Protein AF-A0AAV9SL05-F1 (afdb_monomer_lite)

Sequence (312 aa):
MSTPSMVSNFDQRELEDQVAPAGQVVEEPGTSSEDQVCCSVACSDLLKSYKSELDKLAKIRVDLEARVEQQQHTITTYKRLVASLRRRLAEDRGGGGIHQHPFGAPFQWRITGENVIFEALVSGEVTEEQNPTTLDAPSSLPTPKEGTQILSVEDKIVSPNEATQPVKESEEAGPSFTWSAGTRKGNVMRRILLAESMALYLKQFAEFQTSTQATPKMLEAAKSRVSEMGQSGKEITTLRFYIHHAYQFIEYMVNSCPQQCRMTREQMNEILVYLEKARKDTRRPIMVHQNRVKRAKMARIPDSASILKCSS

Structure (mmCIF, N/CA/C/O backbone):
data_AF-A0AAV9SL05-F1
#
_entry.id   AF-A0AAV9SL05-F1
#
loop_
_atom_site.group_PDB
_atom_site.id
_atom_site.type_symbol
_atom_site.label_atom_id
_atom_site.label_alt_id
_atom_site.label_comp_id
_atom_site.label_asym_id
_atom_site.label_entity_id
_atom_site.label_seq_id
_atom_site.pdbx_PDB_ins_code
_atom_site.Cartn_x
_atom_site.Cartn_y
_atom_site.Cartn_z
_atom_site.occupancy
_atom_site.B_iso_or_equiv
_atom_site.auth_seq_id
_atom_site.auth_comp_id
_atom_site.auth_asym_id
_atom_site.auth_atom_id
_atom_site.pdbx_PDB_model_num
ATOM 1 N N . MET A 1 1 ? -27.234 -7.121 -35.340 1.00 45.88 1 MET A N 1
ATOM 2 C CA . MET A 1 1 ? -27.170 -5.962 -34.427 1.00 45.88 1 MET A CA 1
ATOM 3 C C . MET A 1 1 ? -25.715 -5.565 -34.308 1.00 45.88 1 MET A C 1
ATOM 5 O O . MET A 1 1 ? -24.918 -6.336 -33.792 1.00 45.88 1 MET A O 1
ATOM 9 N N . SER A 1 2 ? -25.378 -4.450 -34.946 1.00 38.12 2 SER A N 1
ATOM 10 C CA . SER A 1 2 ? -24.015 -3.990 -35.204 1.00 38.12 2 SER A CA 1
ATOM 11 C C . SER A 1 2 ? -23.398 -3.352 -33.962 1.00 38.12 2 SER A C 1
ATOM 13 O O . SER A 1 2 ? -24.037 -2.537 -33.301 1.00 38.12 2 SER A O 1
ATOM 15 N N . THR A 1 3 ? -22.152 -3.702 -33.663 1.00 49.97 3 THR A N 1
ATOM 16 C CA . THR A 1 3 ? -21.318 -3.023 -32.669 1.00 49.97 3 THR A CA 1
ATOM 17 C C . THR A 1 3 ? -20.650 -1.800 -33.309 1.00 49.97 3 THR A C 1
ATOM 19 O O . THR A 1 3 ? -20.129 -1.914 -34.421 1.00 49.97 3 THR A O 1
ATOM 22 N N . PRO A 1 4 ? -20.630 -0.622 -32.658 1.00 57.25 4 PRO A N 1
ATOM 23 C CA . PRO A 1 4 ? -19.847 0.497 -33.150 1.00 57.25 4 PRO A CA 1
ATOM 24 C C . PRO A 1 4 ? -18.403 0.403 -32.649 1.00 57.25 4 PRO A C 1
ATOM 26 O O . PRO A 1 4 ? -18.121 0.318 -31.454 1.00 57.25 4 PRO A O 1
ATOM 29 N N . SER A 1 5 ? -17.500 0.430 -33.624 1.00 47.78 5 SER A N 1
ATOM 30 C CA . SER A 1 5 ? -16.066 0.652 -33.495 1.00 47.78 5 SER A CA 1
ATOM 31 C C . SER A 1 5 ? -15.806 2.093 -33.042 1.00 47.78 5 SER A C 1
ATOM 33 O O . SER A 1 5 ? -16.227 3.029 -33.719 1.00 47.78 5 SER A O 1
ATOM 35 N N . MET A 1 6 ? -15.122 2.288 -31.910 1.00 42.94 6 MET A N 1
ATOM 36 C CA . MET A 1 6 ? -14.555 3.588 -31.541 1.00 42.94 6 MET A CA 1
ATOM 37 C C . MET A 1 6 ? -13.067 3.591 -31.873 1.00 42.94 6 MET A C 1
ATOM 39 O O . MET A 1 6 ? -12.228 3.121 -31.106 1.00 42.94 6 MET A O 1
ATOM 43 N N . VAL A 1 7 ? -12.781 4.109 -33.065 1.00 44.94 7 VAL A N 1
ATOM 44 C CA . VAL A 1 7 ? -11.444 4.456 -33.532 1.00 44.94 7 VAL A CA 1
ATOM 45 C C . VAL A 1 7 ? -11.080 5.847 -33.017 1.00 44.94 7 VAL A C 1
ATOM 47 O O . VAL A 1 7 ? -11.898 6.761 -32.954 1.00 44.94 7 VAL A O 1
ATOM 50 N N . SER A 1 8 ? -9.816 5.929 -32.628 1.00 45.28 8 SER A N 1
ATOM 51 C CA . SER A 1 8 ? -8.999 7.073 -32.250 1.00 45.28 8 SER A CA 1
ATOM 52 C C . SER A 1 8 ? -9.287 8.398 -32.959 1.00 45.28 8 SER A C 1
ATOM 54 O O . SER A 1 8 ? -9.231 8.465 -34.182 1.00 45.28 8 SER A O 1
ATOM 56 N N . ASN A 1 9 ? -9.363 9.470 -32.169 1.00 41.56 9 ASN A N 1
ATOM 57 C CA . ASN A 1 9 ? -8.872 10.790 -32.558 1.00 41.56 9 ASN A CA 1
ATOM 58 C C . ASN A 1 9 ? -7.807 11.194 -31.533 1.00 41.56 9 ASN A C 1
ATOM 60 O O . ASN A 1 9 ? -8.131 11.620 -30.426 1.00 41.56 9 ASN A O 1
ATOM 64 N N . PHE A 1 10 ? -6.540 10.962 -31.871 1.00 45.78 10 PHE A N 1
ATOM 65 C CA . PHE A 1 10 ? -5.407 11.537 -31.155 1.00 45.78 10 PHE A CA 1
ATOM 66 C C . PHE A 1 10 ? -4.826 12.606 -32.073 1.00 45.78 10 PHE A C 1
ATOM 68 O O . PHE A 1 10 ? -4.384 12.290 -33.176 1.00 45.78 10 PHE A O 1
ATOM 75 N N . ASP A 1 11 ? -4.924 13.859 -31.634 1.00 42.22 11 ASP A N 1
ATOM 76 C CA . ASP A 1 11 ? -4.440 15.037 -32.342 1.00 42.22 11 ASP A CA 1
ATOM 77 C C . ASP A 1 11 ? -2.979 14.871 -32.762 1.00 42.22 11 ASP A C 1
ATOM 79 O O . ASP A 1 11 ? -2.086 14.615 -31.950 1.00 42.22 11 ASP A O 1
ATOM 83 N N . GLN A 1 12 ? -2.761 15.026 -34.061 1.00 49.16 12 GLN A N 1
ATOM 84 C CA . GLN A 1 12 ? -1.472 14.966 -34.722 1.00 49.16 12 GLN A CA 1
ATOM 85 C C . GLN A 1 12 ? -1.191 16.359 -35.281 1.00 49.16 12 GLN A C 1
ATOM 87 O O . GLN A 1 12 ? -1.429 16.631 -36.455 1.00 49.16 12 GLN A O 1
ATOM 92 N N . ARG A 1 13 ? -0.748 17.271 -34.411 1.00 50.59 13 ARG A N 1
ATOM 93 C CA . ARG A 1 13 ? -0.149 18.553 -34.800 1.00 50.59 13 ARG A CA 1
ATOM 94 C C . ARG A 1 13 ? 0.989 18.896 -33.846 1.00 50.59 13 ARG A C 1
ATOM 96 O O . ARG A 1 13 ? 0.895 18.625 -32.656 1.00 50.59 13 ARG A O 1
ATOM 103 N N . GLU A 1 14 ? 2.017 19.500 -34.435 1.00 51.75 14 GLU A N 1
ATOM 104 C CA . GLU A 1 14 ? 3.276 19.977 -33.849 1.00 51.75 14 GLU A CA 1
ATOM 105 C C . GLU A 1 14 ? 4.373 18.927 -33.635 1.00 51.75 14 GLU A C 1
ATOM 107 O O . GLU A 1 14 ? 4.604 18.448 -32.528 1.00 51.75 14 GLU A O 1
ATOM 112 N N . LEU A 1 15 ? 5.113 18.640 -34.713 1.00 47.97 15 LEU A N 1
ATOM 113 C CA . LEU A 1 15 ? 6.574 18.786 -34.698 1.00 47.97 15 LEU A CA 1
ATOM 114 C C . LEU A 1 15 ? 7.109 18.808 -36.144 1.00 47.97 15 LEU A C 1
ATOM 116 O O . LEU A 1 15 ? 7.582 17.801 -36.665 1.00 47.97 15 LEU A O 1
ATOM 120 N N . GLU A 1 16 ? 6.994 19.960 -36.799 1.00 48.12 16 GLU A N 1
ATOM 121 C CA . GLU A 1 16 ? 7.852 20.318 -37.934 1.00 48.12 16 GLU A CA 1
ATOM 122 C C . GLU A 1 16 ? 8.894 21.337 -37.447 1.00 48.12 16 GLU A C 1
ATOM 124 O O . GLU A 1 16 ? 8.664 22.049 -36.471 1.00 48.12 16 GLU A O 1
ATOM 129 N N . ASP A 1 17 ? 10.031 21.352 -38.139 1.00 48.41 17 ASP A N 1
ATOM 130 C CA . ASP A 1 17 ? 11.225 22.187 -37.965 1.00 48.41 17 ASP A CA 1
ATOM 131 C C . ASP A 1 17 ? 12.246 21.804 -36.884 1.00 48.41 17 ASP A C 1
ATOM 133 O O . ASP A 1 17 ? 12.306 22.349 -35.782 1.00 48.41 17 ASP A O 1
ATOM 137 N N . GLN A 1 18 ? 13.196 20.957 -37.302 1.00 44.53 18 GLN A N 1
ATOM 138 C CA . GLN A 1 18 ? 14.595 21.398 -37.359 1.00 44.53 18 GLN A CA 1
ATOM 139 C C . GLN A 1 18 ? 15.407 20.558 -38.355 1.00 44.53 18 GLN A C 1
ATOM 141 O O . GLN A 1 18 ? 15.834 19.437 -38.084 1.00 44.53 18 GLN A O 1
ATOM 146 N N . VAL A 1 19 ? 15.606 21.148 -39.532 1.00 50.31 19 VAL A N 1
ATOM 147 C CA . VAL A 1 19 ? 16.603 20.768 -40.534 1.00 50.31 19 VAL A CA 1
ATOM 148 C C . VAL A 1 19 ? 17.987 21.151 -40.003 1.00 50.31 19 VAL A C 1
ATOM 150 O O . VAL A 1 19 ? 18.231 22.321 -39.715 1.00 50.31 19 VAL A O 1
ATOM 153 N N . ALA A 1 20 ? 18.903 20.186 -39.913 1.00 51.00 20 ALA A N 1
ATOM 154 C CA . ALA A 1 20 ? 20.338 20.440 -39.794 1.00 51.00 20 ALA A CA 1
ATOM 155 C C . ALA A 1 20 ? 21.048 19.922 -41.061 1.00 51.00 20 ALA A C 1
ATOM 157 O O . ALA A 1 20 ? 20.689 18.850 -41.557 1.00 51.00 20 ALA A O 1
ATOM 158 N N . PRO A 1 21 ? 22.005 20.683 -41.621 1.00 58.00 21 PRO A N 1
ATOM 159 C CA . PRO A 1 21 ? 22.526 20.450 -42.959 1.00 58.00 21 PRO A CA 1
ATOM 160 C C . PRO A 1 21 ? 23.621 19.382 -43.014 1.00 58.00 21 PRO A C 1
ATOM 162 O O . PRO A 1 21 ? 24.342 19.114 -42.055 1.00 58.00 21 PRO A O 1
ATOM 165 N N . ALA A 1 22 ? 23.726 18.811 -44.211 1.00 51.91 22 ALA A N 1
ATOM 166 C CA . ALA A 1 22 ? 24.715 17.851 -44.659 1.00 51.91 22 ALA A CA 1
ATOM 167 C C . ALA A 1 22 ? 26.170 18.304 -44.460 1.00 51.91 22 ALA A C 1
ATOM 169 O O . ALA A 1 22 ? 26.499 19.477 -44.633 1.00 51.91 22 ALA A O 1
ATOM 170 N N . GLY A 1 23 ? 27.049 17.319 -44.257 1.00 52.16 23 GLY A N 1
ATOM 171 C CA . GLY A 1 23 ? 28.451 17.420 -44.653 1.00 52.16 23 GLY A CA 1
ATOM 172 C C . GLY A 1 23 ? 29.439 16.858 -43.642 1.00 52.16 23 GLY A C 1
ATOM 173 O O . GLY A 1 23 ? 29.965 17.613 -42.838 1.00 52.16 23 GLY A O 1
ATOM 174 N N . GLN A 1 24 ? 29.760 15.566 -43.751 1.00 44.16 24 GLN A N 1
ATOM 175 C CA . GLN A 1 24 ? 31.153 15.103 -43.711 1.00 44.16 24 GLN A CA 1
ATOM 176 C C . GLN A 1 24 ? 31.242 13.636 -44.141 1.00 44.16 24 GLN A C 1
ATOM 178 O O . GLN A 1 24 ? 30.822 12.719 -43.441 1.00 44.16 24 GLN A O 1
ATOM 183 N N . VAL A 1 25 ? 31.788 13.455 -45.342 1.00 54.38 25 VAL A N 1
ATOM 184 C CA . VAL A 1 25 ? 32.342 12.201 -45.844 1.00 54.38 25 VAL A CA 1
ATOM 185 C C . VAL A 1 25 ? 33.616 11.947 -45.039 1.00 54.38 25 VAL A C 1
ATOM 187 O O . VAL A 1 25 ? 34.566 12.719 -45.145 1.00 54.38 25 VAL A O 1
ATOM 190 N N . VAL A 1 26 ? 33.611 10.916 -44.197 1.00 55.50 26 VAL A N 1
ATOM 191 C CA . VAL A 1 26 ? 34.817 10.386 -43.551 1.00 55.50 26 VAL A CA 1
ATOM 192 C C . VAL A 1 26 ? 35.134 9.068 -44.236 1.00 55.50 26 VAL A C 1
ATOM 194 O O . VAL A 1 26 ? 34.295 8.171 -44.283 1.00 55.50 26 VAL A O 1
ATOM 197 N N . GLU A 1 27 ? 36.324 9.022 -44.824 1.00 46.50 27 GLU A N 1
ATOM 198 C CA . GLU A 1 27 ? 36.862 7.889 -45.562 1.00 46.50 27 GLU A CA 1
ATOM 199 C C . GLU A 1 27 ? 37.006 6.638 -44.691 1.00 46.50 27 GLU A C 1
ATOM 201 O O . GLU A 1 27 ? 37.396 6.703 -43.523 1.00 46.50 27 GLU A O 1
ATOM 206 N N . GLU A 1 28 ? 36.694 5.493 -45.296 1.00 48.69 28 GLU A N 1
ATOM 207 C CA . GLU A 1 28 ? 36.897 4.167 -44.724 1.00 48.69 28 GLU A CA 1
ATOM 208 C C . GLU A 1 28 ? 38.393 3.813 -44.672 1.00 48.69 28 GLU A C 1
ATOM 210 O O . GLU A 1 28 ? 39.064 3.848 -45.707 1.00 48.69 28 GLU A O 1
ATOM 215 N N . PRO A 1 29 ? 38.936 3.399 -43.514 1.00 50.88 29 PRO A N 1
ATOM 216 C CA . PRO A 1 29 ? 40.206 2.698 -43.472 1.00 50.88 29 PRO A CA 1
ATOM 217 C C . PRO A 1 29 ? 39.994 1.208 -43.773 1.00 50.88 29 PRO A C 1
ATOM 219 O O . PRO A 1 29 ? 39.111 0.552 -43.220 1.00 50.88 29 PRO A O 1
ATOM 222 N N . GLY A 1 30 ? 40.835 0.702 -44.675 1.00 47.72 30 GLY A N 1
ATOM 223 C CA . GLY A 1 30 ? 40.764 -0.622 -45.276 1.00 47.72 30 GLY A CA 1
ATOM 224 C C . GLY A 1 30 ? 40.678 -1.792 -44.296 1.00 47.72 30 GLY A C 1
ATOM 225 O O . GLY A 1 30 ? 41.374 -1.876 -43.286 1.00 47.72 30 GLY A O 1
ATOM 226 N N . THR A 1 31 ? 39.832 -2.738 -44.684 1.00 50.22 31 THR A N 1
ATOM 227 C CA . THR A 1 31 ? 39.646 -4.065 -44.108 1.00 50.22 31 THR A CA 1
ATOM 228 C C . THR A 1 31 ? 40.905 -4.923 -44.272 1.00 50.22 31 THR A C 1
ATOM 230 O O . THR A 1 31 ? 41.165 -5.444 -45.358 1.00 50.22 31 THR A O 1
ATOM 233 N N . SER A 1 32 ? 41.669 -5.112 -43.193 1.00 50.94 32 SER A N 1
ATOM 234 C CA . SER A 1 32 ? 42.630 -6.213 -43.060 1.00 50.94 32 SER A CA 1
ATOM 235 C C . SER A 1 32 ? 41.897 -7.474 -42.589 1.00 50.94 32 SER A C 1
ATOM 237 O O . SER A 1 32 ? 41.289 -7.497 -41.521 1.00 50.94 32 SER A O 1
ATOM 239 N N . SER A 1 33 ? 41.932 -8.516 -43.415 1.00 56.66 33 SER A N 1
ATOM 240 C CA . SER A 1 33 ? 41.077 -9.705 -43.366 1.00 56.66 33 SER A CA 1
ATOM 241 C C . SER A 1 33 ? 41.598 -10.859 -42.493 1.00 56.66 33 SER A C 1
ATOM 243 O O . SER A 1 33 ? 41.421 -12.014 -42.876 1.00 56.66 33 SER A O 1
ATOM 245 N N . GLU A 1 34 ? 42.256 -10.607 -41.357 1.00 54.09 34 GLU A N 1
ATOM 246 C CA . GLU A 1 34 ? 42.926 -11.693 -40.603 1.00 54.09 34 GLU A CA 1
ATOM 247 C C . GLU A 1 34 ? 42.452 -11.909 -39.151 1.00 54.09 34 GLU A C 1
ATOM 249 O O . GLU A 1 34 ? 42.770 -12.942 -38.568 1.00 54.09 34 GLU A O 1
ATOM 254 N N . ASP A 1 35 ? 41.568 -11.068 -38.599 1.00 52.59 35 ASP A N 1
ATOM 255 C CA . ASP A 1 35 ? 41.070 -11.233 -37.213 1.00 52.59 35 ASP A CA 1
ATOM 256 C C . ASP A 1 35 ? 39.725 -11.990 -37.087 1.00 52.59 35 ASP A C 1
ATOM 258 O O . ASP A 1 35 ? 39.176 -12.154 -35.994 1.00 52.59 35 ASP A O 1
ATOM 262 N N . GLN A 1 36 ? 39.178 -12.512 -38.191 1.00 54.00 36 GLN A N 1
ATOM 263 C CA . GLN A 1 36 ? 37.808 -13.051 -38.241 1.00 54.00 36 GLN A CA 1
ATOM 264 C C . GLN A 1 36 ? 37.625 -14.435 -37.572 1.00 54.00 36 GLN A C 1
ATOM 266 O O . GLN A 1 36 ? 36.500 -14.916 -37.442 1.00 54.00 36 GLN A O 1
ATOM 271 N N . VAL A 1 37 ? 38.695 -15.085 -37.097 1.00 53.41 37 VAL A N 1
ATOM 272 C CA . VAL A 1 37 ? 38.632 -16.484 -36.617 1.00 53.41 37 VAL A CA 1
ATOM 273 C C . VAL A 1 37 ? 38.596 -16.616 -35.081 1.00 53.41 37 VAL A C 1
ATOM 275 O O . VAL A 1 37 ? 38.103 -17.623 -34.565 1.00 53.41 37 VAL A O 1
ATOM 278 N N . CYS A 1 38 ? 38.986 -15.588 -34.316 1.00 53.69 38 CYS A N 1
ATOM 279 C CA . CYS A 1 38 ? 39.044 -15.673 -32.844 1.00 53.69 38 CYS A CA 1
ATOM 280 C C . CYS A 1 38 ? 37.705 -15.443 -32.108 1.00 53.69 38 CYS A C 1
ATOM 282 O O . CYS A 1 38 ? 37.600 -15.778 -30.928 1.00 53.69 38 CYS A O 1
ATOM 284 N N . CYS A 1 39 ? 36.653 -14.939 -32.768 1.00 56.91 39 CYS A N 1
ATOM 285 C CA . CYS A 1 39 ? 35.348 -14.714 -32.116 1.00 56.91 39 CYS A CA 1
ATOM 286 C C . CYS A 1 39 ? 34.487 -15.983 -31.942 1.00 56.91 39 CYS A C 1
ATOM 288 O O . CYS A 1 39 ? 33.549 -15.985 -31.146 1.00 56.91 39 CYS A O 1
ATOM 290 N N . SER A 1 40 ? 34.785 -17.083 -32.640 1.00 67.12 40 SER A N 1
ATOM 291 C CA . SER A 1 40 ? 33.894 -18.257 -32.664 1.00 67.12 40 SER A CA 1
ATOM 292 C C . SER A 1 40 ? 33.870 -19.053 -31.347 1.00 67.12 40 SER A C 1
ATOM 294 O O . SER A 1 40 ? 32.809 -19.514 -30.916 1.00 67.12 40 SER A O 1
ATOM 296 N N . VAL A 1 41 ? 35.015 -19.181 -30.666 1.00 72.25 41 VAL A N 1
ATOM 297 C CA . VAL A 1 41 ? 35.133 -19.982 -29.433 1.00 72.25 41 VAL A CA 1
ATOM 298 C C . VAL A 1 41 ? 34.488 -19.267 -28.243 1.00 72.25 41 VAL A C 1
ATOM 300 O O . VAL A 1 41 ? 33.688 -19.870 -27.528 1.00 72.25 41 VAL A O 1
ATOM 303 N N . ALA A 1 42 ? 34.740 -17.964 -28.086 1.00 80.12 42 ALA A N 1
ATOM 304 C CA . ALA A 1 42 ? 34.140 -17.160 -27.019 1.00 80.12 42 ALA A CA 1
ATOM 305 C C . ALA A 1 42 ? 32.604 -17.093 -27.134 1.00 80.12 42 ALA A C 1
ATOM 307 O O . ALA A 1 42 ? 31.898 -17.196 -26.128 1.00 80.12 42 ALA A O 1
ATOM 308 N N . CYS A 1 43 ? 32.068 -17.002 -28.357 1.00 82.81 43 CYS A N 1
ATOM 309 C CA . CYS A 1 43 ? 30.625 -17.078 -28.592 1.00 82.81 43 CYS A CA 1
ATOM 310 C C . CYS A 1 43 ? 30.043 -18.454 -28.232 1.00 82.81 43 CYS A C 1
ATOM 312 O O . CYS A 1 43 ? 28.950 -18.522 -27.669 1.00 82.81 43 CYS A O 1
ATOM 314 N N . SER A 1 44 ? 30.763 -19.546 -28.508 1.00 87.50 44 SER A N 1
ATOM 315 C CA . SER A 1 44 ? 30.317 -20.905 -28.170 1.00 87.50 44 SER A CA 1
ATOM 316 C C . SER A 1 44 ? 30.177 -21.106 -26.660 1.00 87.50 44 SER A C 1
ATOM 318 O O . SER A 1 44 ? 29.158 -21.621 -26.193 1.00 87.50 44 SER A O 1
ATOM 320 N N . ASP A 1 45 ? 31.154 -20.653 -25.874 1.00 89.62 45 ASP A N 1
ATOM 321 C CA . ASP A 1 45 ? 31.110 -20.804 -24.416 1.00 89.62 45 ASP A CA 1
ATOM 322 C C . ASP A 1 45 ? 30.052 -19.902 -23.772 1.00 89.62 45 ASP A C 1
ATOM 324 O O . ASP A 1 45 ? 29.339 -20.335 -22.860 1.00 89.62 45 ASP A O 1
ATOM 328 N N . LEU A 1 46 ? 29.854 -18.697 -24.313 1.00 92.12 46 LEU A N 1
ATOM 329 C CA . LEU A 1 46 ? 28.762 -17.819 -23.903 1.00 92.12 46 LEU A CA 1
ATOM 330 C C . LEU A 1 46 ? 27.389 -18.462 -24.177 1.00 92.12 46 LEU A C 1
ATOM 332 O O . LEU A 1 46 ? 26.523 -18.458 -23.302 1.00 92.12 46 LEU A O 1
ATOM 336 N N . LEU A 1 47 ? 27.196 -19.078 -25.348 1.00 92.56 47 LEU A N 1
ATOM 337 C CA . LEU A 1 47 ? 25.958 -19.789 -25.691 1.00 92.56 47 LEU A CA 1
ATOM 338 C C . LEU A 1 47 ? 25.709 -21.002 -24.786 1.00 92.56 47 LEU A C 1
ATOM 340 O O . LEU A 1 47 ? 24.572 -21.224 -24.360 1.00 92.56 47 LEU A O 1
ATOM 344 N N . LYS A 1 48 ? 26.752 -21.769 -24.442 1.00 94.81 48 LYS A N 1
ATOM 345 C CA . LYS A 1 48 ? 26.643 -22.870 -23.468 1.00 94.81 48 LYS A CA 1
ATOM 346 C C . LYS A 1 48 ? 26.234 -22.354 -22.087 1.00 94.81 48 LYS A C 1
ATOM 348 O O . LYS A 1 48 ? 25.380 -22.968 -21.448 1.00 94.81 48 LYS A O 1
ATOM 353 N N . SER A 1 49 ? 26.801 -21.226 -21.652 1.00 95.75 49 SER A N 1
ATOM 354 C CA . SER A 1 49 ? 26.445 -20.579 -20.384 1.00 95.75 49 SER A CA 1
ATOM 355 C C . SER A 1 49 ? 24.971 -20.162 -20.363 1.00 95.75 49 SER A C 1
ATOM 357 O O . SER A 1 49 ? 24.230 -20.576 -19.469 1.00 95.75 49 SER A O 1
ATOM 359 N N . TYR A 1 50 ? 24.507 -19.455 -21.401 1.00 95.50 50 TYR A N 1
ATOM 360 C CA . TYR A 1 50 ? 23.100 -19.057 -21.527 1.00 95.50 50 TYR A CA 1
ATOM 361 C C . TYR A 1 50 ? 22.150 -20.256 -21.545 1.00 95.50 50 TYR A C 1
ATOM 363 O O . TYR A 1 50 ? 21.113 -20.229 -20.884 1.00 95.50 50 TYR A O 1
ATOM 371 N N . LYS A 1 51 ? 22.505 -21.334 -22.253 1.00 97.06 51 LYS A N 1
ATOM 372 C CA . LYS A 1 51 ? 21.701 -22.561 -22.269 1.00 97.06 51 LYS A CA 1
ATOM 373 C C . LYS A 1 51 ? 21.607 -23.193 -20.877 1.00 97.06 51 LYS A C 1
ATOM 375 O O . LYS A 1 51 ? 20.513 -23.544 -20.446 1.00 97.06 51 LYS A O 1
ATOM 380 N N . SER A 1 52 ? 22.722 -23.264 -20.147 1.00 97.19 52 SER A N 1
ATOM 381 C CA . SER A 1 52 ? 22.731 -23.764 -18.766 1.00 97.19 52 SER A CA 1
ATOM 382 C C . SER A 1 52 ? 21.861 -22.915 -17.836 1.00 97.19 52 SER A C 1
ATOM 384 O O . SER A 1 52 ? 21.174 -23.448 -16.964 1.00 97.19 52 SER A O 1
ATOM 386 N N . GLU A 1 53 ? 21.869 -21.594 -18.009 1.00 97.44 53 GLU A N 1
ATOM 387 C CA . GLU A 1 53 ? 21.044 -20.688 -17.213 1.00 97.44 53 GLU A CA 1
ATOM 388 C C . GLU A 1 53 ? 19.550 -20.827 -17.532 1.00 97.44 53 GLU A C 1
ATOM 390 O O . GLU A 1 53 ? 18.730 -20.860 -16.612 1.00 97.44 53 GLU A O 1
ATOM 395 N N . LEU A 1 54 ? 19.192 -21.028 -18.805 1.00 96.38 54 LEU A N 1
ATOM 396 C CA . LEU A 1 54 ? 17.820 -21.353 -19.205 1.00 96.38 54 LEU A CA 1
ATOM 397 C C . LEU A 1 54 ? 17.332 -22.667 -18.584 1.00 96.38 54 LEU A C 1
ATOM 399 O O . LEU A 1 54 ? 16.216 -22.707 -18.065 1.00 96.38 54 LEU A O 1
ATOM 403 N N . ASP A 1 55 ? 18.168 -23.707 -18.554 1.00 97.50 55 ASP A N 1
ATOM 404 C CA . ASP A 1 55 ? 17.821 -24.986 -17.920 1.00 97.50 55 ASP A CA 1
ATOM 405 C C . ASP A 1 55 ? 17.615 -24.830 -16.399 1.00 97.50 55 ASP A C 1
ATOM 407 O O . ASP A 1 55 ? 16.679 -25.396 -15.821 1.00 97.50 55 ASP A O 1
ATOM 411 N N . LYS A 1 56 ? 18.440 -24.006 -15.732 1.00 97.56 56 LYS A N 1
ATOM 412 C CA . LYS A 1 56 ? 18.268 -23.672 -14.305 1.00 97.56 56 LYS A CA 1
ATOM 413 C C . LYS A 1 56 ? 16.954 -22.936 -14.054 1.00 97.56 56 LYS A C 1
ATOM 415 O O . LYS A 1 56 ? 16.222 -23.298 -13.132 1.00 97.56 56 LYS A O 1
ATOM 420 N N . LEU A 1 57 ? 16.638 -21.931 -14.870 1.00 95.75 57 LEU A N 1
ATOM 421 C CA . LEU A 1 57 ? 15.393 -21.170 -14.753 1.00 95.75 57 LEU A CA 1
ATOM 422 C C . LEU A 1 57 ? 14.164 -22.044 -15.026 1.00 95.75 57 LEU A C 1
ATOM 424 O O . LEU A 1 57 ? 13.174 -21.935 -14.304 1.00 95.75 57 LEU A O 1
ATOM 428 N N . ALA A 1 58 ? 14.237 -22.957 -15.998 1.00 97.31 58 ALA A N 1
ATOM 429 C CA . ALA A 1 58 ? 13.177 -23.925 -16.264 1.00 97.31 58 ALA A CA 1
ATOM 430 C C . ALA A 1 58 ? 12.925 -24.837 -15.050 1.00 97.31 58 ALA A C 1
ATOM 432 O O . ALA A 1 58 ? 11.775 -25.033 -14.659 1.00 97.31 58 ALA A O 1
ATOM 433 N N . LYS A 1 59 ? 13.987 -25.320 -14.389 1.00 97.88 59 LYS A N 1
ATOM 434 C CA . LYS A 1 59 ? 13.867 -26.122 -13.161 1.00 97.88 59 LYS A CA 1
ATOM 435 C C . LYS A 1 59 ? 13.238 -25.336 -12.006 1.00 97.88 59 LYS A C 1
ATOM 437 O O . LYS A 1 59 ? 12.357 -25.859 -11.329 1.00 97.88 59 LYS A O 1
ATOM 442 N N . ILE A 1 60 ? 13.661 -24.086 -11.796 1.00 97.69 60 ILE A N 1
ATOM 443 C CA . ILE A 1 60 ? 13.093 -23.207 -10.758 1.00 97.69 60 ILE A CA 1
ATOM 444 C C . ILE A 1 60 ? 11.611 -22.938 -11.030 1.00 97.69 60 ILE A C 1
ATOM 446 O O . ILE A 1 60 ? 10.804 -22.953 -10.104 1.00 97.69 60 ILE A O 1
ATOM 450 N N . ARG A 1 61 ? 11.235 -22.723 -12.295 1.00 97.19 61 ARG A N 1
ATOM 451 C CA . ARG A 1 61 ? 9.838 -22.519 -12.681 1.00 97.19 61 ARG A CA 1
ATOM 452 C C . ARG A 1 61 ? 8.969 -23.723 -12.308 1.00 97.19 61 ARG A C 1
ATOM 454 O O . ARG A 1 61 ? 7.930 -23.524 -11.690 1.00 97.19 61 ARG A O 1
ATOM 461 N N . VAL A 1 62 ? 9.406 -24.940 -12.638 1.00 98.25 62 VAL A N 1
ATOM 462 C CA . VAL A 1 62 ? 8.666 -26.174 -12.310 1.00 98.25 62 VAL A CA 1
ATOM 463 C C . VAL A 1 62 ? 8.527 -26.362 -10.792 1.00 98.25 62 VAL A C 1
ATOM 465 O O . VAL A 1 62 ? 7.447 -26.707 -10.319 1.00 98.25 62 VAL A O 1
ATOM 468 N N . ASP A 1 63 ? 9.578 -26.083 -10.011 1.00 97.81 63 ASP A N 1
ATOM 469 C CA . ASP A 1 63 ? 9.517 -26.140 -8.538 1.00 97.81 63 ASP A CA 1
ATOM 470 C C . ASP A 1 63 ? 8.509 -25.132 -7.956 1.00 97.81 63 ASP A C 1
ATOM 472 O O . ASP A 1 63 ? 7.695 -25.468 -7.092 1.00 97.81 63 ASP A O 1
ATOM 476 N N . LEU A 1 64 ? 8.514 -23.895 -8.463 1.00 96.69 64 LEU A N 1
ATOM 477 C CA . LEU A 1 64 ? 7.563 -22.867 -8.041 1.00 96.69 64 LEU A CA 1
ATOM 478 C C . LEU A 1 64 ? 6.122 -23.226 -8.419 1.00 96.69 64 LEU A C 1
ATOM 480 O O . LEU A 1 64 ? 5.227 -23.031 -7.596 1.00 96.69 64 LEU A O 1
ATOM 484 N N . GLU A 1 65 ? 5.892 -23.773 -9.615 1.00 97.56 65 GLU A N 1
ATOM 485 C CA . GLU A 1 65 ? 4.573 -24.259 -10.043 1.00 97.56 65 GLU A CA 1
ATOM 486 C C . GLU A 1 65 ? 4.064 -25.366 -9.098 1.00 97.56 65 GLU A C 1
ATOM 488 O O . GLU A 1 65 ? 2.949 -25.257 -8.580 1.00 97.56 65 GLU A O 1
ATOM 493 N N . ALA A 1 66 ? 4.907 -26.342 -8.741 1.00 98.00 66 ALA A N 1
ATOM 494 C CA . ALA A 1 66 ? 4.554 -27.397 -7.784 1.00 98.00 66 ALA A CA 1
ATOM 495 C C . ALA A 1 66 ? 4.204 -26.846 -6.385 1.00 98.00 66 ALA A C 1
ATOM 497 O O . ALA A 1 66 ? 3.242 -27.285 -5.746 1.00 98.00 66 ALA A O 1
ATOM 498 N N . ARG A 1 67 ? 4.943 -25.838 -5.901 1.00 97.62 67 ARG A N 1
ATOM 499 C CA . ARG A 1 67 ? 4.658 -25.181 -4.612 1.00 97.62 67 ARG A CA 1
ATOM 500 C C . ARG A 1 67 ? 3.339 -24.408 -4.630 1.00 97.62 67 ARG A C 1
ATOM 502 O O . ARG A 1 67 ? 2.622 -24.415 -3.627 1.00 97.62 67 ARG A O 1
ATOM 509 N N . VAL A 1 68 ? 3.001 -23.761 -5.747 1.00 96.88 68 VAL A N 1
ATOM 510 C CA . VAL A 1 68 ? 1.711 -23.071 -5.918 1.00 96.88 68 VAL A CA 1
ATOM 511 C C . VAL A 1 68 ? 0.557 -24.074 -5.889 1.00 96.88 68 VAL A C 1
ATOM 513 O O . VAL A 1 68 ? -0.425 -23.848 -5.179 1.00 96.88 68 VAL A O 1
ATOM 516 N N . GLU A 1 69 ? 0.683 -25.213 -6.574 1.00 97.50 69 GLU A N 1
ATOM 517 C CA . GLU A 1 69 ? -0.325 -26.282 -6.537 1.00 97.50 69 GLU A CA 1
ATOM 518 C C . GLU A 1 69 ? -0.516 -26.846 -5.120 1.00 97.50 69 GLU A C 1
ATOM 520 O O . GLU A 1 69 ? -1.650 -26.996 -4.650 1.00 97.50 69 GLU A O 1
ATOM 525 N N . GLN A 1 70 ? 0.580 -27.073 -4.389 1.00 98.00 70 GLN A N 1
ATOM 526 C CA . GLN A 1 70 ? 0.539 -27.520 -2.995 1.00 98.00 70 GLN A CA 1
ATOM 527 C C . GLN A 1 70 ? -0.184 -26.513 -2.082 1.00 98.00 70 GLN A C 1
ATOM 529 O O . GLN A 1 70 ? -1.015 -26.896 -1.246 1.00 98.00 70 GLN A O 1
ATOM 534 N N . GLN A 1 71 ? 0.098 -25.215 -2.237 1.00 96.75 71 GLN A N 1
ATOM 535 C CA . GLN A 1 71 ? -0.588 -24.163 -1.483 1.00 96.75 71 GLN A CA 1
ATOM 536 C C . GLN A 1 71 ? -2.079 -24.108 -1.826 1.00 96.75 71 GLN A C 1
ATOM 538 O O . GLN A 1 71 ? -2.914 -24.016 -0.922 1.00 96.75 71 GLN A O 1
ATOM 543 N N . GLN A 1 72 ? -2.437 -24.245 -3.103 1.00 96.62 72 GLN A N 1
ATOM 544 C CA . GLN A 1 72 ? -3.830 -24.241 -3.544 1.00 96.62 72 GLN A CA 1
ATOM 545 C C . GLN A 1 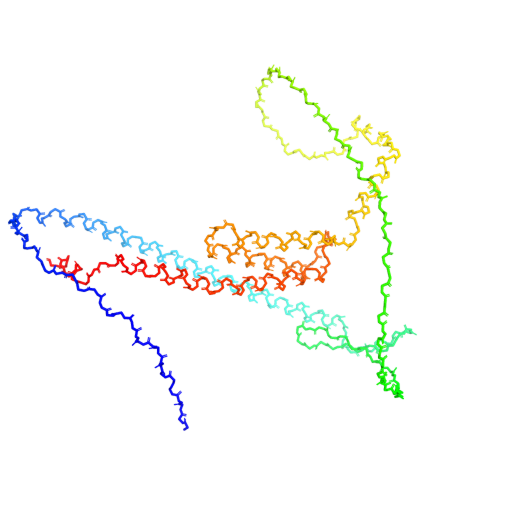72 ? -4.615 -25.440 -2.990 1.00 96.62 72 GLN A C 1
ATOM 547 O O . GLN A 1 72 ? -5.764 -25.290 -2.550 1.00 96.62 72 GLN A O 1
ATOM 552 N N . HIS A 1 73 ? -3.990 -26.619 -2.936 1.00 98.25 73 HIS A N 1
ATOM 553 C CA . HIS A 1 73 ? -4.560 -27.797 -2.285 1.00 98.25 73 HIS A CA 1
ATOM 554 C C . HIS A 1 73 ? -4.808 -27.542 -0.790 1.00 98.25 73 HIS A C 1
ATOM 556 O O . HIS A 1 73 ? -5.906 -27.780 -0.285 1.00 98.25 73 HIS A O 1
ATOM 562 N N . THR A 1 74 ? -3.825 -26.961 -0.102 1.00 97.44 74 THR A N 1
ATOM 563 C CA . THR A 1 74 ? -3.902 -26.619 1.327 1.00 97.44 74 THR A CA 1
ATOM 564 C C . THR A 1 74 ? -5.033 -25.626 1.619 1.00 97.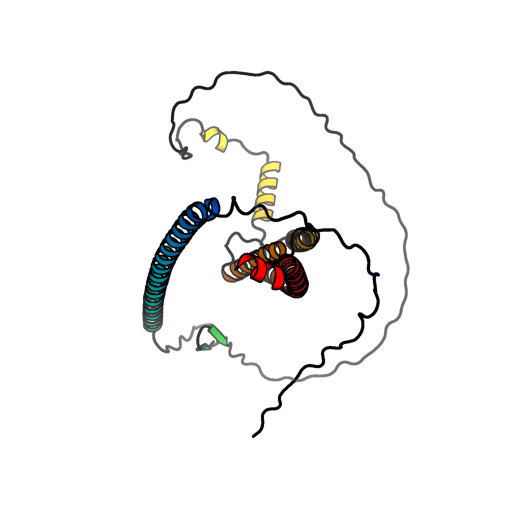44 74 THR A C 1
ATOM 566 O O . THR A 1 74 ? -5.858 -25.863 2.504 1.00 97.44 74 THR A O 1
ATOM 569 N N . ILE A 1 75 ? -5.147 -24.554 0.826 1.00 96.12 75 ILE A N 1
ATOM 570 C CA . ILE A 1 75 ? -6.242 -23.574 0.919 1.00 96.12 75 ILE A CA 1
ATOM 571 C C . ILE A 1 75 ? -7.597 -24.260 0.723 1.00 96.12 75 ILE A C 1
ATOM 573 O O . ILE A 1 75 ? -8.547 -23.990 1.459 1.00 96.12 75 ILE A O 1
ATOM 577 N N . THR A 1 76 ? -7.697 -25.164 -0.252 1.00 97.56 76 THR A N 1
ATOM 578 C CA . THR A 1 76 ? -8.937 -25.901 -0.532 1.00 97.56 76 THR A CA 1
ATOM 579 C C . THR A 1 76 ? -9.337 -26.788 0.650 1.00 97.56 76 THR A C 1
ATOM 581 O O . THR A 1 76 ? -10.508 -26.801 1.040 1.00 97.56 76 THR A O 1
ATOM 584 N N . THR A 1 77 ? -8.376 -27.467 1.276 1.00 98.31 77 THR A N 1
ATOM 585 C CA . THR A 1 77 ? -8.596 -28.269 2.488 1.00 98.31 77 THR A CA 1
ATOM 586 C C . THR A 1 77 ? -9.064 -27.403 3.658 1.00 98.31 77 THR A C 1
ATOM 588 O O . THR A 1 77 ? -10.086 -27.716 4.274 1.00 98.31 77 THR A O 1
ATOM 591 N N . TYR A 1 78 ? -8.413 -26.263 3.915 1.00 97.00 78 TYR A N 1
ATOM 592 C CA . TYR A 1 78 ? -8.846 -25.338 4.967 1.00 97.00 78 TYR A CA 1
ATOM 593 C C . TYR A 1 78 ? -10.244 -24.768 4.716 1.00 97.00 78 TYR A C 1
ATOM 595 O O . TYR A 1 78 ? -11.056 -24.729 5.639 1.00 97.00 78 TYR A O 1
ATOM 603 N N . LYS A 1 79 ? -10.582 -24.402 3.473 1.00 96.38 79 LYS A N 1
ATOM 604 C CA . LYS A 1 79 ? -11.937 -23.946 3.116 1.00 96.38 79 LYS A CA 1
ATOM 605 C C . LYS A 1 79 ? -12.999 -25.002 3.441 1.00 96.38 79 LYS A C 1
ATOM 607 O O . LYS A 1 79 ? -14.043 -24.660 3.996 1.00 96.38 79 LYS A O 1
ATOM 612 N N . ARG A 1 80 ? -12.730 -26.283 3.154 1.00 97.31 80 ARG A N 1
ATOM 613 C CA . ARG A 1 80 ? -13.638 -27.395 3.502 1.00 97.31 80 ARG A CA 1
ATOM 614 C C . ARG A 1 80 ? -13.789 -27.565 5.014 1.00 97.31 80 ARG A C 1
ATOM 616 O O . ARG A 1 80 ? -14.910 -27.753 5.487 1.00 97.31 80 ARG A O 1
ATOM 623 N N . LEU A 1 81 ? -12.694 -27.461 5.771 1.00 97.50 81 LEU A N 1
ATOM 624 C CA . LEU A 1 81 ? -12.725 -27.525 7.236 1.00 97.50 81 LEU A CA 1
ATOM 625 C C . LEU A 1 81 ? -13.537 -26.373 7.831 1.00 97.50 81 LEU A C 1
ATOM 627 O O . LEU A 1 81 ? -14.433 -26.617 8.636 1.00 97.50 81 LEU A O 1
ATOM 631 N N . VAL A 1 82 ? -13.303 -25.140 7.378 1.00 96.56 82 VAL A N 1
ATOM 632 C CA . VAL A 1 82 ? -14.071 -23.963 7.811 1.00 96.56 82 VAL A CA 1
ATOM 633 C C . VAL A 1 82 ? -15.557 -24.131 7.487 1.00 96.56 82 VAL A C 1
ATOM 635 O O . VAL A 1 82 ? -16.397 -23.867 8.342 1.00 96.56 82 VAL A O 1
ATOM 638 N N . ALA A 1 83 ? -15.906 -24.633 6.300 1.00 93.69 83 ALA A N 1
ATOM 639 C CA . ALA A 1 83 ? -17.298 -24.918 5.948 1.00 93.69 83 ALA A CA 1
ATOM 640 C C . ALA A 1 83 ? -17.926 -26.015 6.835 1.00 93.69 83 ALA A C 1
ATOM 642 O O . ALA A 1 83 ? -19.104 -25.931 7.178 1.00 93.69 83 ALA A O 1
ATOM 643 N N . SER A 1 84 ? -17.161 -27.038 7.233 1.00 96.31 84 SER A N 1
ATOM 644 C CA . SER A 1 84 ? -17.613 -28.064 8.187 1.00 96.31 84 SER A CA 1
ATOM 645 C C . SER A 1 84 ? -17.821 -27.497 9.593 1.00 96.31 84 SER A C 1
ATOM 647 O O . SER A 1 84 ? -18.827 -27.812 10.224 1.00 96.31 84 SER A O 1
ATOM 649 N N . LEU A 1 85 ? -16.909 -26.650 10.075 1.00 94.94 85 LEU A N 1
ATOM 650 C CA . LEU A 1 85 ? -17.037 -25.987 11.375 1.00 94.94 85 LEU A CA 1
ATOM 651 C C . LEU A 1 85 ? -18.230 -25.032 11.397 1.00 94.94 85 LEU A C 1
ATOM 653 O O . LEU A 1 85 ? -18.999 -25.048 12.349 1.00 94.94 85 LEU A O 1
ATOM 657 N N . ARG A 1 86 ? -18.437 -24.259 10.323 1.00 91.75 86 ARG A N 1
ATOM 658 C CA . ARG A 1 86 ? -19.613 -23.388 10.177 1.00 91.75 86 ARG A CA 1
ATOM 659 C C . ARG A 1 86 ? -20.924 -24.175 10.228 1.00 91.75 86 ARG A C 1
ATOM 661 O O . ARG A 1 86 ? -21.857 -23.711 10.868 1.00 91.75 86 ARG A O 1
ATOM 668 N N . ARG A 1 87 ? -20.989 -25.358 9.599 1.00 91.31 87 ARG A N 1
ATOM 669 C CA . ARG A 1 87 ? -22.167 -26.242 9.680 1.00 91.31 87 ARG A CA 1
ATOM 670 C C . ARG A 1 87 ? -22.414 -26.748 11.100 1.00 91.31 87 ARG A C 1
ATOM 672 O O . ARG A 1 87 ? -23.516 -26.570 11.596 1.00 91.31 87 ARG A O 1
ATOM 679 N N . ARG A 1 88 ? -21.381 -27.260 11.778 1.00 91.12 88 ARG A N 1
ATOM 680 C CA . ARG A 1 88 ? -21.489 -27.705 13.180 1.00 91.12 88 ARG A CA 1
ATOM 681 C C . ARG A 1 88 ? -21.936 -26.584 14.116 1.00 91.12 88 ARG A C 1
ATOM 683 O O . ARG A 1 88 ? -22.824 -26.775 14.927 1.00 91.12 88 ARG A O 1
ATOM 690 N N . LEU A 1 89 ? -21.389 -25.385 13.935 1.00 88.19 89 LEU A N 1
ATOM 691 C CA . LEU A 1 89 ? -21.755 -24.224 14.746 1.00 88.19 89 LEU A CA 1
ATOM 692 C C . LEU A 1 89 ? -23.191 -23.739 14.475 1.00 88.19 89 LEU A C 1
ATOM 694 O O . LEU A 1 89 ? -23.805 -23.136 15.350 1.00 88.19 89 LEU A O 1
ATOM 698 N N . ALA A 1 90 ? -23.732 -23.991 13.278 1.00 84.94 90 ALA A N 1
ATOM 699 C CA . ALA A 1 90 ? -25.137 -23.742 12.964 1.00 84.94 90 ALA A CA 1
ATOM 700 C C . ALA A 1 90 ? -26.067 -24.819 13.555 1.00 84.94 90 ALA A C 1
ATOM 702 O O . ALA A 1 90 ? -27.156 -24.481 14.009 1.00 84.94 90 ALA A O 1
ATOM 703 N N . GLU A 1 91 ? -25.631 -26.082 13.582 1.00 86.06 91 GLU A N 1
ATOM 704 C CA . GLU A 1 91 ? -26.346 -27.199 14.220 1.00 86.06 91 GLU A CA 1
ATOM 705 C C . GLU A 1 91 ? -26.415 -27.023 15.747 1.00 86.06 91 GLU A C 1
ATOM 707 O O . GLU A 1 91 ? -27.506 -27.081 16.312 1.00 86.06 91 GLU A O 1
ATOM 712 N N . ASP A 1 92 ? -25.291 -26.693 16.397 1.00 80.00 92 ASP A N 1
ATOM 713 C CA . A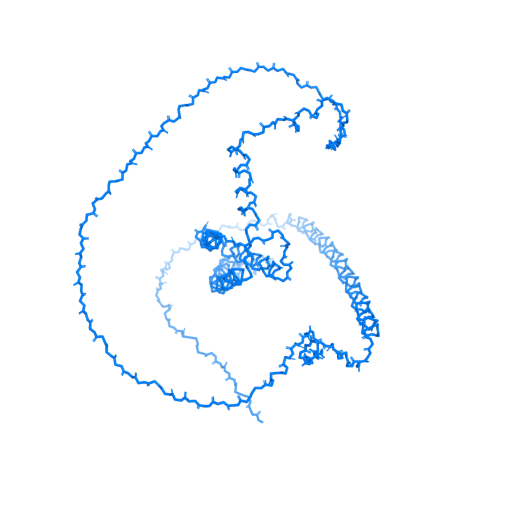SP A 1 92 ? -25.217 -26.425 17.845 1.00 80.00 92 ASP A CA 1
ATOM 714 C C . ASP A 1 92 ? -26.073 -25.224 18.265 1.00 80.00 92 ASP A C 1
ATOM 716 O O . ASP A 1 92 ? -26.563 -25.156 19.391 1.00 80.00 92 ASP A O 1
ATOM 720 N N . ARG A 1 93 ? -26.273 -24.260 17.357 1.00 75.25 93 ARG A N 1
ATOM 721 C CA . ARG A 1 93 ? -27.133 -23.102 17.618 1.00 75.25 93 ARG A CA 1
ATOM 722 C C . ARG A 1 93 ? -28.622 -23.410 17.564 1.00 75.25 93 ARG A C 1
ATOM 724 O O . ARG A 1 93 ? -29.374 -22.509 17.912 1.00 75.25 93 ARG A O 1
ATOM 731 N N . GLY A 1 94 ? -29.029 -24.626 17.190 1.00 56.69 94 GLY A N 1
ATOM 732 C CA . GLY A 1 94 ? -30.417 -25.073 17.253 1.00 56.69 94 GLY A CA 1
ATOM 733 C C . GLY A 1 94 ? -31.331 -24.258 16.339 1.00 56.69 94 GLY A C 1
ATOM 734 O O . GLY A 1 94 ? -31.625 -23.090 16.580 1.00 56.69 94 GLY A O 1
ATOM 735 N N . GLY A 1 95 ? -31.812 -24.884 15.267 1.00 50.47 95 GLY A N 1
ATOM 736 C CA . GLY A 1 95 ? -32.761 -24.265 14.349 1.00 50.47 95 GLY A CA 1
ATOM 737 C C . GLY A 1 95 ? -33.894 -23.524 15.068 1.00 50.47 95 GLY A C 1
ATOM 738 O O . GLY A 1 95 ? -34.577 -24.091 15.910 1.00 50.47 95 GLY A O 1
ATOM 739 N N . GLY A 1 96 ? -34.085 -22.252 14.708 1.00 48.41 96 GLY A N 1
ATOM 740 C CA . GLY A 1 96 ? -35.370 -21.556 14.796 1.00 48.41 96 GLY A CA 1
ATOM 741 C C . GLY A 1 96 ? -36.126 -21.631 16.126 1.00 48.41 96 GLY A C 1
ATOM 742 O O . GLY A 1 96 ? -37.350 -21.694 16.104 1.00 48.41 96 GLY A O 1
ATOM 743 N N . GLY A 1 97 ? -35.449 -21.621 17.273 1.00 46.34 97 GLY A N 1
ATOM 744 C CA . GLY A 1 97 ? -36.106 -21.398 18.558 1.00 46.34 97 GLY A CA 1
ATOM 745 C C . GLY A 1 97 ? -36.295 -19.903 18.793 1.00 46.34 97 GLY A C 1
ATOM 746 O O . GLY A 1 97 ? -35.316 -19.189 19.005 1.00 46.34 97 GLY A O 1
ATOM 747 N N . ILE A 1 98 ? -37.538 -19.414 18.758 1.00 51.25 98 ILE A N 1
ATOM 748 C CA . ILE A 1 98 ? -37.876 -18.066 19.233 1.00 51.25 98 ILE A CA 1
ATOM 749 C C . ILE A 1 98 ? -37.586 -18.035 20.738 1.00 51.25 98 ILE A C 1
ATOM 751 O O . ILE A 1 98 ? -38.407 -18.454 21.550 1.00 51.25 98 ILE A O 1
ATOM 755 N N . HIS A 1 99 ? -36.404 -17.557 21.121 1.00 45.44 99 HIS A N 1
ATOM 756 C CA . HIS A 1 99 ? -36.125 -17.216 22.508 1.00 45.44 99 HIS A CA 1
ATOM 757 C C . HIS A 1 99 ? -36.863 -15.915 22.834 1.00 45.44 99 HIS A C 1
ATOM 759 O O . HIS A 1 99 ? -36.373 -14.820 22.563 1.00 45.44 99 HIS A O 1
ATOM 765 N N . GLN A 1 100 ? -38.058 -16.034 23.416 1.00 46.94 100 GLN A N 1
ATOM 766 C CA . GLN A 1 100 ? -38.663 -14.924 24.145 1.00 46.94 100 GLN A CA 1
ATOM 767 C C . GLN A 1 100 ? -37.809 -14.664 25.390 1.00 46.94 100 GLN A C 1
ATOM 769 O O . GLN A 1 100 ? -37.834 -15.428 26.355 1.00 46.94 100 GLN A O 1
ATOM 774 N N . HIS A 1 101 ? -37.016 -13.595 25.350 1.00 45.66 101 HIS A N 1
ATOM 775 C CA . HIS A 1 101 ? -36.433 -13.022 26.556 1.00 45.66 101 HIS A CA 1
ATOM 776 C C . HIS A 1 101 ? -37.571 -12.444 27.414 1.00 45.66 101 HIS A C 1
ATOM 778 O O . HIS A 1 101 ? -38.403 -11.712 26.881 1.00 45.66 101 HIS A O 1
ATOM 784 N N . PRO A 1 102 ? -37.617 -12.711 28.732 1.00 49.53 102 PRO A N 1
ATOM 785 C CA . PRO A 1 102 ? -38.707 -12.232 29.584 1.00 49.53 102 PRO A CA 1
ATOM 786 C C . PRO A 1 102 ? -38.742 -10.703 29.758 1.00 49.53 102 PRO A C 1
ATOM 788 O O . PRO A 1 102 ? -39.724 -10.187 30.274 1.00 49.53 102 PRO A O 1
ATOM 791 N N . PHE A 1 103 ? -37.720 -9.966 29.309 1.00 50.00 103 PHE A N 1
ATOM 792 C CA . PHE A 1 103 ? -37.670 -8.505 29.394 1.00 50.00 103 PHE A CA 1
ATOM 793 C C . PHE A 1 103 ? -36.837 -7.907 28.249 1.00 50.00 103 PHE A C 1
ATOM 795 O O . PHE A 1 103 ? -35.643 -7.667 28.405 1.00 50.00 103 PHE A O 1
ATOM 802 N N . GLY A 1 104 ? -37.447 -7.677 27.085 1.00 53.41 104 GLY A N 1
ATOM 803 C CA . GLY A 1 104 ? -36.817 -6.919 25.997 1.00 53.41 104 GLY A CA 1
ATOM 804 C C . GLY A 1 104 ? -37.433 -7.210 24.633 1.00 53.41 104 GLY A C 1
ATOM 805 O O . GLY A 1 104 ? -37.759 -8.356 24.341 1.00 53.41 104 GLY A O 1
ATOM 806 N N . ALA A 1 105 ? -37.616 -6.164 23.824 1.00 53.75 105 ALA A N 1
ATOM 807 C CA . ALA A 1 105 ? -38.293 -6.198 22.527 1.00 53.75 105 ALA A CA 1
ATOM 808 C C . ALA A 1 105 ? -37.825 -7.356 21.613 1.00 53.75 105 ALA A C 1
ATOM 810 O O . ALA A 1 105 ? -36.633 -7.679 21.600 1.00 53.75 105 ALA A O 1
ATOM 811 N N . PRO A 1 106 ? -38.729 -7.964 20.818 1.00 47.44 106 PRO A N 1
ATOM 812 C CA . PRO A 1 106 ? -38.354 -9.027 19.896 1.00 47.44 106 PRO A CA 1
ATOM 813 C C . PRO A 1 106 ? -37.434 -8.461 18.808 1.00 47.44 106 PRO A C 1
ATOM 815 O O . PRO A 1 106 ? -37.851 -7.646 17.988 1.00 47.44 106 PRO A O 1
ATOM 818 N N . PHE A 1 107 ? -36.176 -8.895 18.793 1.00 46.09 107 PHE A N 1
ATOM 819 C CA . PHE A 1 107 ? -35.273 -8.653 17.672 1.00 46.09 107 PHE A CA 1
ATOM 820 C C . PHE A 1 107 ? -35.205 -9.908 16.805 1.00 46.09 107 PHE A C 1
ATOM 822 O O . PHE A 1 107 ? -35.078 -11.030 17.302 1.00 46.09 107 PHE A O 1
ATOM 829 N N . GLN A 1 108 ? -35.305 -9.718 15.494 1.00 47.28 108 GLN A N 1
ATOM 830 C CA . GLN A 1 108 ? -35.163 -10.786 14.518 1.00 47.28 108 GLN A CA 1
ATOM 831 C C . GLN A 1 108 ? -33.782 -10.648 13.880 1.00 47.28 108 GLN A C 1
ATOM 833 O O . GLN A 1 108 ? -33.410 -9.582 13.396 1.00 47.28 108 GLN A O 1
ATOM 838 N N . TRP A 1 109 ? -33.000 -11.725 13.885 1.00 47.09 109 TRP A N 1
ATOM 839 C CA . TRP A 1 109 ? -31.750 -11.780 13.133 1.00 47.09 109 TRP A CA 1
ATOM 840 C C . TRP A 1 109 ? -31.900 -12.763 11.979 1.00 47.09 109 TRP A C 1
ATOM 842 O O . TRP A 1 109 ? -32.531 -13.816 12.104 1.00 47.09 109 TRP A O 1
ATOM 852 N N . ARG A 1 110 ? -31.314 -12.417 10.835 1.00 44.41 110 ARG A N 1
ATOM 853 C CA . ARG A 1 110 ? -31.217 -13.306 9.676 1.00 44.41 110 ARG A CA 1
ATOM 854 C C . ARG A 1 110 ? -29.778 -13.300 9.180 1.00 44.41 110 ARG A C 1
ATOM 856 O O . ARG A 1 110 ? -29.139 -12.254 9.098 1.00 44.41 110 ARG A O 1
ATOM 863 N N . ILE A 1 111 ? -29.271 -14.484 8.846 1.00 39.41 111 ILE A N 1
ATOM 864 C CA . ILE A 1 111 ? -27.990 -14.629 8.153 1.00 39.41 111 ILE A CA 1
ATOM 865 C C . ILE A 1 111 ? -28.282 -14.636 6.656 1.00 39.41 111 ILE A C 1
ATOM 867 O O . ILE A 1 111 ? -28.956 -15.536 6.155 1.00 39.41 111 ILE A O 1
ATOM 871 N N . THR A 1 112 ? -27.761 -13.643 5.944 1.00 44.03 112 THR A N 1
ATOM 872 C CA . THR A 1 112 ? -27.759 -13.604 4.478 1.00 44.03 112 THR A CA 1
ATOM 873 C C . THR A 1 112 ? -26.312 -13.541 3.997 1.00 44.03 112 THR A C 1
ATOM 875 O O . THR A 1 112 ? -25.682 -12.485 4.036 1.00 44.03 112 THR A O 1
ATOM 878 N N . GLY A 1 113 ? -25.772 -14.678 3.547 1.00 61.62 113 GLY A N 1
ATOM 879 C CA . GLY A 1 113 ? -24.409 -14.757 3.008 1.00 61.62 113 GLY A CA 1
ATOM 880 C C . GLY A 1 113 ? -23.318 -14.574 4.072 1.00 61.62 113 GLY A C 1
ATOM 881 O O . GLY A 1 113 ? -23.273 -15.325 5.042 1.00 61.62 113 GLY A O 1
ATOM 882 N N . GLU A 1 114 ? -22.416 -13.608 3.867 1.00 46.84 114 GLU A N 1
ATOM 883 C CA . GLU A 1 114 ? -21.259 -13.333 4.744 1.00 46.84 114 GLU A CA 1
ATOM 884 C C . GLU A 1 114 ? -21.554 -12.366 5.906 1.00 46.84 114 GLU A C 1
ATOM 886 O O . GLU A 1 114 ? -20.692 -12.172 6.759 1.00 46.84 114 GLU A O 1
ATOM 891 N N . ASN A 1 115 ? -22.764 -11.800 5.985 1.00 38.16 115 ASN A N 1
ATOM 892 C CA . ASN A 1 115 ? -23.124 -10.799 6.993 1.00 38.16 115 ASN A CA 1
ATOM 893 C C . ASN A 1 115 ? -24.254 -11.280 7.916 1.00 38.16 115 ASN A C 1
ATOM 895 O O . ASN A 1 115 ? -25.193 -11.959 7.489 1.00 38.16 115 ASN A O 1
ATOM 899 N N . VAL A 1 116 ? -24.174 -10.876 9.187 1.00 44.72 116 VAL A N 1
ATOM 900 C CA . VAL A 1 116 ? -25.260 -11.000 10.170 1.00 44.72 116 VAL A CA 1
ATOM 901 C C . VAL A 1 116 ? -25.925 -9.633 10.293 1.00 44.72 116 VAL A C 1
ATOM 903 O O . VAL A 1 116 ? -25.265 -8.667 10.670 1.00 44.72 116 VAL A O 1
ATOM 906 N N . ILE A 1 117 ? -27.211 -9.551 9.950 1.00 48.75 117 ILE A N 1
ATOM 907 C CA . ILE A 1 117 ? -27.999 -8.316 10.032 1.00 48.75 117 ILE A CA 1
ATOM 908 C C . ILE A 1 117 ? -28.894 -8.399 11.273 1.00 48.75 117 ILE A C 1
ATOM 910 O O . ILE A 1 117 ? -29.567 -9.411 11.490 1.00 48.75 117 ILE A O 1
ATOM 914 N N . PHE A 1 118 ? -28.882 -7.336 12.079 1.00 40.34 118 PHE A N 1
ATOM 915 C CA . PHE A 1 118 ? -29.744 -7.167 13.248 1.00 40.34 118 PHE A CA 1
ATOM 916 C C . PHE A 1 118 ? -30.807 -6.117 12.919 1.00 40.34 118 PHE A C 1
ATOM 918 O O . PHE A 1 118 ? -30.482 -4.937 12.805 1.00 40.34 118 PHE A O 1
ATOM 925 N N . GLU A 1 119 ? -32.062 -6.539 12.760 1.00 45.47 119 GLU A N 1
ATOM 926 C CA . GLU A 1 119 ? -33.197 -5.625 12.611 1.00 45.47 119 GLU A CA 1
ATOM 927 C C . GLU A 1 119 ? -33.967 -5.559 13.935 1.00 45.47 119 GLU A C 1
ATOM 929 O O . GLU A 1 119 ? -34.443 -6.569 14.464 1.00 45.47 119 GLU A O 1
ATOM 934 N N . ALA A 1 120 ? -34.069 -4.352 14.490 1.00 44.50 120 ALA A N 1
ATOM 935 C CA . ALA A 1 120 ? -34.957 -4.068 15.606 1.00 44.50 120 ALA A CA 1
ATOM 936 C C . ALA A 1 120 ? -36.354 -3.770 15.048 1.00 44.50 120 ALA A C 1
ATOM 938 O O . ALA A 1 120 ? -36.514 -2.834 14.263 1.00 44.50 120 ALA A O 1
ATOM 939 N N . LEU A 1 121 ? -37.368 -4.540 15.456 1.00 46.69 121 LEU A N 1
ATOM 940 C CA . LEU A 1 121 ? -38.763 -4.181 15.200 1.00 46.69 121 LEU A CA 1
ATOM 941 C C . LEU A 1 121 ? -39.113 -2.962 16.061 1.00 46.69 121 LEU A C 1
ATOM 943 O O . LEU A 1 121 ? -39.463 -3.086 17.234 1.00 46.69 121 LEU A O 1
ATOM 947 N N . VAL A 1 122 ? -38.998 -1.771 15.478 1.00 42.06 122 VAL A N 1
ATOM 948 C CA . VAL A 1 122 ? -39.510 -0.540 16.083 1.00 42.06 122 VAL A CA 1
ATOM 949 C C . VAL A 1 122 ? -41.028 -0.546 15.913 1.00 42.06 122 VAL A C 1
ATOM 951 O O . VAL A 1 122 ? -41.542 -0.335 14.819 1.00 42.06 122 VAL A O 1
ATOM 954 N N . SER A 1 123 ? -41.752 -0.820 16.998 1.00 46.97 123 SER A N 1
ATOM 955 C CA . SER A 1 123 ? -43.160 -0.430 17.104 1.00 46.97 123 SER A CA 1
ATOM 956 C C . SER A 1 123 ? -43.203 1.052 17.462 1.00 46.97 123 SER A C 1
ATOM 958 O O . SER A 1 123 ? -42.740 1.429 18.536 1.00 46.97 123 SER A O 1
ATOM 960 N N . GLY A 1 124 ? -43.718 1.888 16.564 1.00 38.62 124 GLY A N 1
ATOM 961 C CA . GLY A 1 124 ? -43.895 3.314 16.822 1.00 38.62 124 GLY A CA 1
ATOM 962 C C . GLY A 1 124 ? -44.767 3.976 15.763 1.00 38.62 124 GLY A C 1
ATOM 963 O O . GLY A 1 124 ? -44.372 4.067 14.605 1.00 38.62 124 GLY A O 1
ATOM 964 N N . GLU A 1 125 ? -45.958 4.385 16.194 1.00 35.97 125 GLU A N 1
ATOM 965 C CA . GLU A 1 125 ? -46.958 5.157 15.462 1.00 35.97 125 GLU A CA 1
ATOM 966 C C . GLU A 1 125 ? -46.426 6.481 14.901 1.00 35.97 125 GLU A C 1
ATOM 968 O O . GLU A 1 125 ? -45.538 7.129 15.453 1.00 35.97 125 GLU A O 1
ATOM 973 N N . VAL A 1 126 ? -47.056 6.880 13.798 1.00 39.78 126 VAL A N 1
ATOM 974 C CA . VAL A 1 126 ? -46.930 8.166 13.118 1.00 39.78 126 VAL A CA 1
ATOM 975 C C . VAL A 1 126 ? -47.522 9.274 13.989 1.00 39.78 126 VAL A C 1
ATOM 977 O O . VAL A 1 126 ? -48.675 9.187 14.399 1.00 39.78 126 VAL A O 1
ATOM 980 N N . THR A 1 127 ? -46.783 10.365 14.184 1.00 34.81 127 THR A N 1
ATOM 981 C CA . THR A 1 127 ? -47.389 11.692 14.349 1.00 34.81 127 THR A CA 1
ATOM 982 C C . THR A 1 127 ? -46.567 12.736 13.602 1.00 34.81 127 THR A C 1
ATOM 984 O O . THR A 1 127 ? -45.344 12.802 13.689 1.00 34.81 127 THR A O 1
ATOM 987 N N . GLU A 1 128 ? -47.298 13.482 12.791 1.00 41.84 128 GLU A N 1
ATOM 988 C CA . GLU A 1 128 ? -46.908 14.463 11.793 1.00 41.84 128 GLU A CA 1
ATOM 989 C C . GLU A 1 128 ? -47.056 15.858 12.415 1.00 41.84 128 GLU A C 1
ATOM 991 O O . GLU A 1 128 ? -48.134 16.151 12.918 1.00 41.84 128 GLU A O 1
ATOM 996 N N . GLU A 1 129 ? -46.032 16.726 12.383 1.00 33.16 129 GLU A N 1
ATOM 997 C CA . GLU A 1 129 ? -46.260 18.179 12.487 1.00 33.16 129 GLU A CA 1
ATOM 998 C C . GLU A 1 129 ? -45.085 19.061 11.991 1.00 33.16 129 GLU A C 1
ATOM 1000 O O . GLU A 1 129 ? -43.981 19.046 12.525 1.00 33.16 129 GLU A O 1
ATOM 1005 N N . GLN A 1 130 ? -45.397 19.832 10.938 1.00 33.91 130 GLN A N 1
ATOM 1006 C CA . GLN A 1 130 ? -45.123 21.263 10.685 1.00 33.91 130 GLN A CA 1
ATOM 1007 C C . GLN A 1 130 ? -43.685 21.856 10.628 1.00 33.91 130 GLN A C 1
ATOM 1009 O O . GLN A 1 130 ? -43.063 22.182 11.628 1.00 33.91 130 GLN A O 1
ATOM 1014 N N . ASN A 1 131 ? -43.271 22.134 9.377 1.00 35.25 131 ASN A N 1
ATOM 1015 C CA . ASN A 1 131 ? -42.855 23.422 8.759 1.00 35.25 131 ASN A CA 1
ATOM 1016 C C . ASN A 1 131 ? -41.779 24.349 9.406 1.00 35.25 131 ASN A C 1
ATOM 1018 O O . ASN A 1 131 ? -41.947 24.771 10.546 1.00 35.25 131 ASN A O 1
ATOM 1022 N N . PRO A 1 132 ? -40.767 24.843 8.645 1.00 40.78 132 PRO A N 1
ATOM 1023 C CA . PRO A 1 132 ? -39.906 25.954 9.066 1.00 40.78 132 PRO A CA 1
ATOM 1024 C C . PRO A 1 132 ? -40.205 27.282 8.335 1.00 40.78 132 PRO A C 1
ATOM 1026 O O . PRO A 1 132 ? -40.219 27.346 7.106 1.00 40.78 132 PRO A O 1
ATOM 1029 N N . THR A 1 133 ? -40.346 28.366 9.107 1.00 35.22 133 THR A N 1
ATOM 1030 C CA . THR A 1 133 ? -40.413 29.755 8.619 1.00 35.22 133 THR A CA 1
ATOM 1031 C C . THR A 1 133 ? -39.095 30.490 8.889 1.00 35.22 133 THR A C 1
ATOM 1033 O O . THR A 1 133 ? -38.568 30.482 9.997 1.00 35.22 133 THR A O 1
ATOM 1036 N N . THR A 1 134 ? -38.596 31.122 7.829 1.00 33.25 134 THR A N 1
ATOM 1037 C CA . THR A 1 134 ? -37.554 32.154 7.708 1.00 33.25 134 THR A CA 1
ATOM 1038 C C . THR A 1 134 ? -37.676 33.305 8.721 1.00 33.25 134 THR A C 1
ATOM 1040 O O . THR A 1 134 ? -38.797 33.702 9.014 1.00 33.25 134 THR A O 1
ATOM 1043 N N . LEU A 1 135 ? -36.551 33.891 9.175 1.00 34.06 135 LEU A N 1
ATOM 1044 C CA . LEU A 1 135 ? -36.256 35.347 9.172 1.00 34.06 135 LEU A CA 1
ATOM 1045 C C . LEU A 1 135 ? -34.965 35.709 9.950 1.00 34.06 135 LEU A C 1
ATOM 1047 O O . LEU A 1 135 ? -34.814 35.398 11.125 1.00 34.06 135 LEU A O 1
ATOM 1051 N N . ASP A 1 136 ? -34.078 36.385 9.215 1.00 29.94 136 ASP A N 1
ATOM 1052 C CA . ASP A 1 136 ? -33.271 37.577 9.518 1.00 29.94 136 ASP A CA 1
ATOM 1053 C C . ASP A 1 136 ? -32.270 37.696 10.687 1.00 29.94 136 ASP A C 1
ATOM 1055 O O . ASP A 1 136 ? -32.553 37.547 11.873 1.00 29.94 136 ASP A O 1
ATOM 1059 N N . ALA A 1 137 ? -31.072 38.133 10.273 1.00 36.00 137 ALA A N 1
ATOM 1060 C CA . ALA A 1 137 ? -30.030 38.797 11.053 1.00 36.00 137 ALA A CA 1
ATOM 1061 C C . ALA A 1 137 ? -30.451 40.221 11.483 1.00 36.00 137 ALA A C 1
ATOM 1063 O O . ALA A 1 137 ? -31.313 40.829 10.847 1.00 36.00 137 ALA A O 1
ATOM 1064 N N . PRO A 1 138 ? -29.774 40.819 12.485 1.00 43.19 138 PRO A N 1
ATOM 1065 C CA . PRO A 1 138 ? -28.797 41.849 12.111 1.00 43.19 138 PRO A CA 1
ATOM 1066 C C . PRO A 1 138 ? -27.527 41.933 12.986 1.00 43.19 138 PRO A C 1
ATOM 1068 O O . PRO A 1 138 ? -27.460 41.483 14.127 1.00 43.19 138 PRO A O 1
ATOM 1071 N N . SER A 1 139 ? -26.523 42.577 12.385 1.00 32.84 139 SER A N 1
ATOM 1072 C CA . SER A 1 139 ? -25.243 43.059 12.917 1.00 32.84 139 SER A CA 1
ATOM 1073 C C . SER A 1 139 ? -25.299 43.805 14.256 1.00 32.84 139 SER A C 1
ATOM 1075 O O . SER A 1 139 ? -26.129 44.690 14.413 1.00 32.84 139 SER A O 1
ATOM 1077 N N . SER A 1 140 ? -24.270 43.620 15.099 1.00 35.44 140 SER A N 1
ATOM 1078 C CA . SER A 1 140 ? -23.343 44.703 15.502 1.00 35.44 140 SER A CA 1
ATOM 1079 C C . SER A 1 140 ? -22.247 44.224 16.469 1.00 35.44 140 SER A C 1
ATOM 1081 O O . SER A 1 140 ? -22.529 43.579 17.475 1.00 35.44 140 SER A O 1
ATOM 1083 N N . LEU A 1 141 ? -21.005 44.608 16.153 1.00 36.84 141 LEU A N 1
ATOM 1084 C CA . LEU A 1 141 ? -19.802 44.617 17.002 1.00 36.84 141 LEU A CA 1
ATOM 1085 C C . LEU A 1 141 ? -20.002 45.469 18.279 1.00 36.84 141 LEU A C 1
ATOM 1087 O O . LEU A 1 141 ? -20.740 46.454 18.225 1.00 36.84 141 LEU A O 1
ATOM 1091 N N . PRO A 1 142 ? -19.278 45.183 19.382 1.00 43.31 142 PRO A N 1
ATOM 1092 C CA . PRO A 1 142 ? -18.037 45.934 19.628 1.00 43.31 142 PRO A CA 1
ATOM 1093 C C . PRO A 1 142 ? -16.880 45.125 20.253 1.00 43.31 142 PRO A C 1
ATOM 1095 O O . PRO A 1 142 ? -17.058 44.166 20.998 1.00 43.31 142 PRO A O 1
ATOM 1098 N N . THR A 1 143 ? -15.663 45.581 19.951 1.00 39.28 143 THR A N 1
ATOM 1099 C CA . THR A 1 143 ? -14.377 45.215 20.572 1.00 39.28 143 THR A CA 1
ATOM 1100 C C . THR A 1 143 ? -14.291 45.589 22.055 1.00 39.28 143 THR A C 1
ATOM 1102 O O . THR A 1 143 ? -14.817 46.636 22.438 1.00 39.28 143 THR A O 1
ATOM 1105 N N . PRO A 1 144 ? -13.440 44.885 22.823 1.00 35.50 144 PRO A N 1
ATOM 1106 C CA . PRO A 1 144 ? -12.490 45.582 23.693 1.00 35.50 144 PRO A CA 1
ATOM 1107 C C . PRO A 1 144 ? -11.043 45.076 23.554 1.00 35.50 144 PRO A C 1
ATOM 1109 O O . PRO A 1 144 ? -10.774 43.900 23.315 1.00 35.50 144 PRO A O 1
ATOM 1112 N N . LYS A 1 145 ? -10.115 46.024 23.707 1.00 35.00 145 LYS A N 1
ATOM 1113 C CA . LYS A 1 145 ? -8.667 45.842 23.856 1.00 35.00 145 LYS A CA 1
ATOM 1114 C C . LYS A 1 145 ? -8.338 45.558 25.323 1.00 35.00 145 LYS A C 1
ATOM 1116 O O . LYS A 1 145 ? -8.945 46.194 26.170 1.00 35.00 145 LYS A O 1
ATOM 1121 N N . GLU A 1 146 ? -7.341 44.705 25.557 1.00 31.58 146 GLU A N 1
ATOM 1122 C CA . GLU A 1 146 ? -6.350 44.665 26.661 1.00 31.58 146 GLU A CA 1
ATOM 1123 C C . GLU A 1 146 ? -5.846 43.210 26.718 1.00 31.58 146 GLU A C 1
ATOM 1125 O O . GLU A 1 146 ? -6.632 42.276 26.740 1.00 31.58 146 GLU A O 1
ATOM 1130 N N . GLY A 1 147 ? -4.564 42.886 26.565 1.00 30.75 147 GLY A N 1
ATOM 1131 C CA . GLY A 1 147 ? -3.412 43.505 27.201 1.00 30.75 147 GLY A CA 1
ATOM 1132 C C . GLY A 1 147 ? -2.973 42.599 28.351 1.00 30.75 147 GLY A C 1
ATOM 1133 O O . GLY A 1 147 ? -3.231 42.912 29.503 1.00 30.75 147 GLY A O 1
ATOM 1134 N N . THR A 1 148 ? -2.349 41.448 28.076 1.00 34.91 148 THR A N 1
ATOM 1135 C CA . THR A 1 148 ? -1.659 40.670 29.120 1.00 34.91 148 THR A CA 1
ATOM 1136 C C . THR A 1 148 ? -0.447 39.951 28.540 1.00 34.91 148 THR A C 1
ATOM 1138 O O . THR A 1 148 ? -0.471 39.402 27.442 1.00 34.91 148 THR A O 1
ATOM 1141 N N . GLN A 1 149 ? 0.633 40.081 29.296 1.00 30.78 149 GLN A N 1
ATOM 1142 C CA . GLN A 1 149 ? 2.028 39.889 28.949 1.00 30.78 149 GLN A CA 1
ATOM 1143 C C . GLN A 1 149 ? 2.390 38.404 28.829 1.00 30.78 149 GLN A C 1
ATOM 1145 O O . GLN A 1 149 ? 1.982 37.587 29.652 1.00 30.78 149 GLN A O 1
ATOM 1150 N N . ILE A 1 150 ? 3.202 38.074 27.823 1.00 31.81 150 ILE A N 1
ATOM 1151 C CA . ILE A 1 150 ? 3.891 36.788 27.713 1.00 31.81 150 ILE A CA 1
ATOM 1152 C C . ILE A 1 150 ? 5.172 36.901 28.541 1.00 31.81 150 ILE A C 1
ATOM 1154 O O . ILE A 1 150 ? 6.061 37.686 28.217 1.00 31.81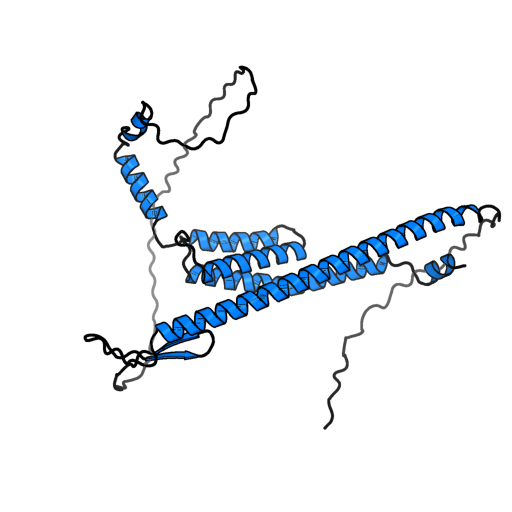 150 ILE A O 1
ATOM 1158 N N . LEU A 1 151 ? 5.238 36.138 29.629 1.00 28.39 151 LEU A N 1
ATOM 1159 C CA . LEU A 1 151 ? 6.422 35.990 30.467 1.00 28.39 151 LEU A CA 1
ATOM 1160 C C . LEU A 1 151 ? 7.282 34.871 29.866 1.00 28.39 151 LEU A C 1
ATOM 1162 O O . LEU A 1 151 ? 6.974 33.688 30.002 1.00 28.39 151 LEU A O 1
ATOM 1166 N N . SER A 1 152 ? 8.332 35.267 29.149 1.00 31.11 152 SER A N 1
ATOM 1167 C CA . SER A 1 152 ? 9.417 34.384 28.727 1.00 31.11 152 SER A CA 1
ATOM 1168 C C . SER A 1 152 ? 10.243 33.982 29.947 1.00 31.11 152 SER A C 1
ATOM 1170 O O . SER A 1 152 ? 10.774 34.848 30.640 1.00 31.11 152 SER A O 1
ATOM 1172 N N . VAL A 1 153 ? 10.384 32.680 30.187 1.00 31.36 153 VAL A N 1
ATOM 1173 C CA . VAL A 1 153 ? 11.410 32.129 31.080 1.00 31.36 153 VAL A CA 1
ATOM 1174 C C . VAL A 1 153 ? 12.301 31.235 30.227 1.00 31.36 153 VAL A C 1
ATOM 1176 O O . VAL A 1 153 ? 11.901 30.152 29.802 1.00 31.36 153 VAL A O 1
ATOM 1179 N N . GLU A 1 154 ? 13.489 31.747 29.918 1.00 31.25 154 GLU A N 1
ATOM 1180 C CA . GLU A 1 154 ? 14.601 30.993 29.351 1.00 31.25 154 GLU A CA 1
ATOM 1181 C C . GLU A 1 154 ? 15.411 30.406 30.509 1.00 31.25 154 GLU A C 1
ATOM 1183 O O . GLU A 1 154 ? 16.121 31.144 31.187 1.00 31.25 154 GLU A O 1
ATOM 1188 N N . ASP A 1 155 ? 15.353 29.089 30.714 1.00 32.59 155 ASP A N 1
ATOM 1189 C CA . ASP A 1 155 ? 16.310 28.398 31.581 1.00 32.59 155 ASP A CA 1
ATOM 1190 C C . ASP A 1 155 ? 17.317 27.613 30.736 1.00 32.59 155 ASP A C 1
ATOM 1192 O O . ASP A 1 155 ? 17.042 26.558 30.158 1.00 32.59 155 ASP A O 1
ATOM 1196 N N . LYS A 1 156 ? 18.527 28.180 30.679 1.00 31.58 156 LYS A N 1
ATOM 1197 C CA . LYS A 1 156 ? 19.774 27.522 30.287 1.00 31.58 156 LYS A CA 1
ATOM 1198 C C . LYS A 1 156 ? 20.092 26.423 31.298 1.00 31.58 156 LYS A C 1
ATOM 1200 O O . LYS A 1 156 ? 20.449 26.725 32.433 1.00 31.58 156 LYS A O 1
ATOM 1205 N N . ILE A 1 157 ? 20.103 25.166 30.861 1.00 34.75 157 ILE A N 1
ATOM 1206 C CA . ILE A 1 157 ? 20.796 24.103 31.595 1.00 34.75 157 ILE A CA 1
ATOM 1207 C C . ILE A 1 157 ? 22.132 23.829 30.907 1.00 34.75 157 ILE A C 1
ATOM 1209 O O . ILE A 1 157 ? 22.209 23.387 29.762 1.00 34.75 157 ILE A O 1
ATOM 1213 N N . VAL A 1 158 ? 23.181 24.166 31.651 1.00 33.28 158 VAL A N 1
ATOM 1214 C CA . VAL A 1 158 ? 24.597 23.932 31.379 1.00 33.28 158 VAL A CA 1
ATOM 1215 C C . VAL A 1 158 ? 24.922 22.450 31.583 1.00 33.28 158 VAL A C 1
ATOM 1217 O O . VAL A 1 158 ? 24.542 21.847 32.583 1.00 33.28 158 VAL A O 1
ATOM 1220 N N . SER A 1 159 ? 25.657 21.887 30.628 1.00 35.06 159 SER A N 1
ATOM 1221 C CA . SER A 1 159 ? 26.255 20.549 30.665 1.00 35.06 159 SER A CA 1
ATOM 1222 C C . SER A 1 159 ? 27.621 20.586 31.364 1.00 35.06 159 SER A C 1
ATOM 1224 O O . SER A 1 159 ? 28.359 21.550 31.154 1.00 35.06 159 SER A O 1
ATOM 1226 N N . PRO A 1 160 ? 28.035 19.516 32.065 1.00 43.28 160 PRO A N 1
ATOM 1227 C CA . PRO A 1 160 ? 29.456 19.236 32.254 1.00 43.28 160 PRO A CA 1
ATOM 1228 C C . PRO A 1 160 ? 29.875 17.911 31.599 1.00 43.28 160 PRO A C 1
ATOM 1230 O O . PRO A 1 160 ? 29.281 16.859 31.824 1.00 43.28 160 PRO A O 1
ATOM 1233 N N . ASN A 1 161 ? 30.933 18.008 30.793 1.00 35.56 161 ASN A N 1
ATOM 1234 C CA . ASN A 1 161 ? 31.825 16.919 30.396 1.00 35.56 161 ASN A CA 1
ATOM 1235 C C . ASN A 1 161 ? 32.649 16.449 31.603 1.00 35.56 161 ASN A C 1
ATOM 1237 O O . ASN A 1 161 ? 33.129 17.305 32.337 1.00 35.56 161 ASN A O 1
ATOM 1241 N N . GLU A 1 162 ? 32.956 15.152 31.696 1.00 35.00 162 GLU A N 1
ATOM 1242 C CA . GLU A 1 162 ? 34.350 14.685 31.791 1.00 35.00 162 GLU A CA 1
ATOM 1243 C C . GLU A 1 162 ? 34.462 13.172 31.551 1.00 35.00 162 GLU A C 1
ATOM 1245 O O . GLU A 1 162 ? 33.621 12.380 31.972 1.00 35.00 162 GLU A O 1
ATOM 1250 N N . ALA A 1 163 ? 35.510 12.789 30.826 1.00 40.75 163 ALA A N 1
ATOM 1251 C CA . ALA A 1 163 ? 35.867 11.426 30.459 1.00 40.75 163 ALA A CA 1
ATOM 1252 C C . ALA A 1 163 ? 36.930 10.866 31.418 1.00 40.75 163 ALA A C 1
ATOM 1254 O O . ALA A 1 163 ? 37.767 11.635 31.874 1.00 40.75 163 ALA A O 1
ATOM 1255 N N . THR A 1 164 ? 36.967 9.541 31.636 1.00 33.97 164 THR A N 1
ATOM 1256 C CA . THR A 1 164 ? 38.194 8.707 31.743 1.00 33.97 164 THR A CA 1
ATOM 1257 C C . THR A 1 164 ? 37.817 7.208 31.754 1.00 33.97 164 THR A C 1
ATOM 1259 O O . THR A 1 164 ? 36.902 6.791 32.457 1.00 33.97 164 THR A O 1
ATOM 1262 N N . GLN A 1 165 ? 38.505 6.425 30.913 1.00 38.03 165 GLN A N 1
ATOM 1263 C CA . GLN A 1 165 ? 38.382 4.972 30.648 1.00 38.03 165 GLN A CA 1
ATOM 1264 C C . GLN A 1 165 ? 39.200 4.108 31.663 1.00 38.03 165 GLN A C 1
ATOM 1266 O O . GLN A 1 165 ? 39.706 4.678 32.626 1.00 38.03 165 GLN A O 1
ATOM 1271 N N . PRO A 1 166 ? 39.593 2.832 31.397 1.00 50.25 166 PRO A N 1
ATOM 1272 C CA . PRO A 1 166 ? 38.890 1.613 30.925 1.00 50.25 166 PRO A CA 1
ATOM 1273 C C . PRO A 1 166 ? 39.162 0.385 31.840 1.00 50.25 166 PRO A C 1
ATOM 1275 O O . PRO A 1 166 ? 40.255 0.277 32.386 1.00 50.25 166 PRO A O 1
ATOM 1278 N N . VAL A 1 167 ? 38.295 -0.642 31.892 1.00 34.34 167 VAL A N 1
ATOM 1279 C CA . VAL A 1 167 ? 38.739 -2.003 32.296 1.00 34.34 167 VAL A CA 1
ATOM 1280 C C . VAL A 1 167 ? 37.990 -3.117 31.545 1.00 34.34 167 VAL A C 1
ATOM 1282 O O . VAL A 1 167 ? 36.822 -3.378 31.798 1.00 34.34 167 VAL A O 1
ATOM 1285 N N . LYS A 1 168 ? 38.754 -3.753 30.648 1.00 36.84 168 LYS A N 1
ATOM 1286 C CA . LYS A 1 168 ? 38.837 -5.173 30.246 1.00 36.84 168 LYS A CA 1
ATOM 1287 C C . LYS A 1 168 ? 37.561 -5.992 30.006 1.00 36.84 168 LYS A C 1
ATOM 1289 O O . LYS A 1 168 ? 36.843 -6.395 30.912 1.00 36.84 168 LYS A O 1
ATOM 1294 N N . GLU A 1 169 ? 37.451 -6.358 28.738 1.00 41.16 169 GLU A N 1
ATOM 1295 C CA . GLU A 1 169 ? 36.697 -7.456 28.151 1.00 41.16 169 GLU A CA 1
ATOM 1296 C C . GLU A 1 169 ? 37.250 -8.819 28.617 1.00 41.16 169 GLU A C 1
ATOM 1298 O O . GLU A 1 169 ? 38.464 -9.029 28.704 1.00 41.16 169 GLU A O 1
ATOM 1303 N N . SER A 1 170 ? 36.361 -9.753 28.938 1.00 36.50 170 SER A N 1
ATOM 1304 C CA . SER A 1 170 ? 36.637 -11.191 28.968 1.00 36.50 170 SER A CA 1
ATOM 1305 C C . SER A 1 170 ? 35.346 -11.897 28.571 1.00 36.50 170 SER A C 1
ATOM 1307 O O . SER A 1 170 ? 34.332 -11.785 29.259 1.00 36.50 170 SER A O 1
ATOM 1309 N N . GLU A 1 171 ? 35.389 -12.544 27.409 1.00 50.78 171 GLU A N 1
ATOM 1310 C CA . GLU A 1 171 ? 34.359 -13.436 26.890 1.00 50.78 171 GLU A CA 1
ATOM 1311 C C . GLU A 1 171 ? 34.212 -14.655 27.804 1.00 50.78 171 GLU A C 1
ATOM 1313 O O . GLU A 1 171 ? 35.194 -15.336 28.082 1.00 50.78 171 GLU A O 1
ATOM 1318 N N . GLU A 1 172 ? 32.983 -14.989 28.193 1.00 38.03 172 GLU A N 1
ATOM 1319 C CA . GLU A 1 172 ? 32.559 -16.387 28.229 1.00 38.03 172 GLU A CA 1
ATOM 1320 C C . GLU A 1 172 ? 31.031 -16.477 28.135 1.00 38.03 172 GLU A C 1
ATOM 1322 O O . GLU A 1 172 ? 30.286 -15.684 28.715 1.00 38.03 172 GLU A O 1
ATOM 1327 N N . A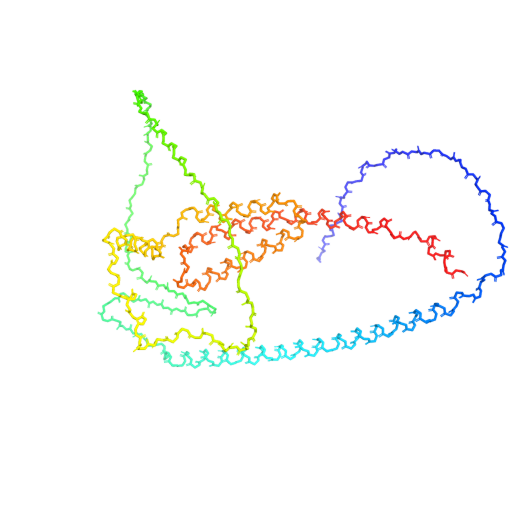LA A 1 173 ? 30.574 -17.422 27.319 1.00 55.28 173 ALA A N 1
ATOM 1328 C CA . ALA A 1 173 ? 29.191 -17.617 26.924 1.00 55.28 173 ALA A CA 1
ATOM 1329 C C . ALA A 1 173 ? 28.245 -17.795 28.126 1.00 55.28 173 ALA A C 1
ATOM 1331 O O . ALA A 1 173 ? 28.433 -18.673 28.966 1.00 55.28 173 ALA A O 1
ATOM 1332 N N . GLY A 1 174 ? 27.175 -16.994 28.158 1.00 38.94 174 GLY A N 1
ATOM 1333 C CA . GLY A 1 174 ? 26.128 -17.055 29.174 1.00 38.94 174 GLY A CA 1
ATOM 1334 C C . GLY A 1 174 ? 24.718 -17.082 28.565 1.00 38.94 174 GLY A C 1
ATOM 1335 O O . GLY A 1 174 ? 24.474 -16.428 27.550 1.00 38.94 174 GLY A O 1
ATOM 1336 N N . PRO A 1 175 ? 23.782 -17.839 29.164 1.00 49.94 175 PRO A N 1
ATOM 1337 C CA . PRO A 1 175 ? 22.460 -18.115 28.617 1.00 49.94 175 PRO A CA 1
ATOM 1338 C C . PRO A 1 175 ? 21.489 -16.941 28.802 1.00 49.94 175 PRO A C 1
ATOM 1340 O O . PRO A 1 175 ? 21.571 -16.188 29.769 1.00 49.94 175 PRO A O 1
ATOM 1343 N N . SER A 1 176 ? 20.531 -16.851 27.871 1.00 44.12 176 SER A N 1
ATOM 1344 C CA . SER A 1 176 ? 19.206 -16.218 27.985 1.00 44.12 176 SER A CA 1
ATOM 1345 C C . SER A 1 176 ? 18.871 -15.672 29.385 1.00 44.12 176 SER A C 1
ATOM 1347 O O . SER A 1 176 ? 18.474 -16.423 30.280 1.00 44.12 176 SER A O 1
ATOM 1349 N N . PHE A 1 177 ? 18.961 -14.349 29.551 1.00 39.19 177 PHE A N 1
ATOM 1350 C CA . PHE A 1 177 ? 18.563 -13.642 30.767 1.00 39.19 177 PHE A CA 1
ATOM 1351 C C . PHE A 1 177 ? 17.030 -13.597 30.875 1.00 39.19 177 PHE A C 1
ATOM 1353 O O . PHE A 1 177 ? 16.374 -12.642 30.468 1.00 39.19 177 PHE A O 1
ATOM 1360 N N . THR A 1 178 ? 16.431 -14.653 31.419 1.00 43.09 178 THR A N 1
ATOM 1361 C CA . THR A 1 178 ? 15.074 -14.590 31.966 1.00 43.09 178 THR A CA 1
ATOM 1362 C C . THR A 1 178 ? 15.134 -13.773 33.253 1.00 43.09 178 THR A C 1
ATOM 1364 O O . THR A 1 178 ? 15.884 -14.136 34.161 1.00 43.09 178 THR A O 1
ATOM 1367 N N . TRP A 1 179 ? 14.363 -12.683 33.365 1.00 43.72 179 TRP A N 1
ATOM 1368 C CA . TRP A 1 179 ? 14.158 -11.990 34.643 1.00 43.72 179 TRP A CA 1
ATOM 1369 C C . TRP A 1 179 ? 13.450 -12.935 35.620 1.00 43.72 179 TRP A C 1
ATOM 1371 O O . TRP A 1 179 ? 12.227 -12.970 35.739 1.00 43.72 179 TRP A O 1
ATOM 1381 N N . SER A 1 180 ? 14.248 -13.744 36.308 1.00 44.41 180 SER A N 1
ATOM 1382 C CA . SER A 1 180 ? 13.806 -14.624 37.372 1.00 44.41 180 SER A CA 1
ATOM 1383 C C . SER A 1 180 ? 13.360 -13.773 38.554 1.00 44.41 180 SER A C 1
ATOM 1385 O O . SER A 1 180 ? 14.131 -12.980 39.099 1.00 44.41 180 SER A O 1
ATOM 1387 N N . ALA A 1 181 ? 12.111 -13.965 38.976 1.00 51.97 181 ALA A N 1
ATOM 1388 C CA . ALA A 1 181 ? 11.581 -13.493 40.247 1.00 51.97 181 ALA A CA 1
ATOM 1389 C C . ALA A 1 181 ? 12.311 -14.207 41.405 1.00 51.97 181 ALA A C 1
ATOM 1391 O O . ALA A 1 181 ? 11.812 -15.163 41.989 1.00 51.97 181 ALA A O 1
ATOM 1392 N N . GLY A 1 182 ? 13.546 -13.788 41.685 1.00 43.44 182 GLY A N 1
ATOM 1393 C CA . GLY A 1 182 ? 14.405 -14.373 42.708 1.00 43.44 182 GLY A CA 1
ATOM 1394 C C . GLY A 1 182 ? 14.098 -13.828 44.104 1.00 43.44 182 GLY A C 1
ATOM 1395 O O . GLY A 1 182 ? 14.244 -12.637 44.378 1.00 43.44 182 GLY A O 1
ATOM 1396 N N . THR A 1 183 ? 13.735 -14.719 45.021 1.00 58.12 183 THR A N 1
ATOM 1397 C CA . THR A 1 183 ? 13.389 -14.458 46.430 1.00 58.12 183 THR A CA 1
ATOM 1398 C C . THR A 1 183 ? 14.607 -14.156 47.324 1.00 58.12 183 THR A C 1
ATOM 1400 O O . THR A 1 183 ? 14.694 -14.645 48.449 1.00 58.12 183 THR A O 1
ATOM 1403 N N . ARG A 1 184 ? 15.588 -13.364 46.867 1.00 51.81 184 ARG A N 1
ATOM 1404 C CA . ARG A 1 184 ? 16.719 -12.923 47.712 1.00 51.81 184 ARG A CA 1
ATOM 1405 C C . ARG A 1 184 ? 17.129 -11.487 47.406 1.00 51.81 184 ARG A C 1
ATOM 1407 O O . ARG A 1 184 ? 17.513 -11.196 46.284 1.00 51.81 184 ARG A O 1
ATOM 1414 N N . LYS A 1 185 ? 17.074 -10.625 48.433 1.00 55.66 185 LYS A N 1
ATOM 1415 C CA . LYS A 1 185 ? 17.644 -9.258 48.574 1.00 55.66 185 LYS A CA 1
ATOM 1416 C C . LYS A 1 185 ? 17.387 -8.197 47.479 1.00 55.66 185 LYS A C 1
ATOM 1418 O O . LYS A 1 185 ? 17.402 -7.021 47.817 1.00 55.66 185 LYS A O 1
ATOM 1423 N N . GLY A 1 186 ? 17.041 -8.548 46.241 1.00 50.62 186 GLY A N 1
ATOM 1424 C CA . GLY A 1 186 ? 16.673 -7.618 45.161 1.00 50.62 186 GLY A CA 1
ATOM 1425 C C . GLY A 1 186 ? 15.252 -7.046 45.261 1.00 50.62 186 GLY A C 1
ATOM 1426 O O . GLY A 1 186 ? 14.880 -6.164 44.496 1.00 50.62 186 GLY A O 1
ATOM 1427 N N . ASN A 1 187 ? 14.452 -7.499 46.234 1.00 50.69 187 ASN A N 1
ATOM 1428 C CA . ASN A 1 187 ? 13.075 -7.034 46.442 1.00 50.69 187 ASN A CA 1
ATOM 1429 C C . ASN A 1 187 ? 12.978 -5.687 47.195 1.00 50.69 187 ASN A C 1
ATOM 1431 O O . ASN A 1 187 ? 11.884 -5.229 47.519 1.00 50.69 187 ASN A O 1
ATOM 1435 N N . VAL A 1 188 ? 14.113 -5.042 47.488 1.00 57.12 188 VAL A N 1
ATOM 1436 C CA . VAL A 1 188 ? 14.148 -3.712 48.123 1.00 57.12 188 VAL A CA 1
ATOM 1437 C C . VAL A 1 188 ? 13.593 -2.637 47.181 1.00 57.12 188 VAL A C 1
ATOM 1439 O O . VAL A 1 188 ? 12.941 -1.708 47.647 1.00 57.12 188 VAL A O 1
ATOM 1442 N N . MET A 1 189 ? 13.719 -2.819 45.860 1.00 55.78 189 MET A N 1
ATOM 1443 C CA . MET A 1 189 ? 13.143 -1.907 44.859 1.00 55.78 189 MET A CA 1
ATOM 1444 C C . MET A 1 189 ? 11.612 -1.790 44.953 1.00 55.78 189 MET A C 1
ATOM 1446 O O . MET A 1 189 ? 11.070 -0.734 44.653 1.00 55.78 189 MET A O 1
ATOM 1450 N N . ARG A 1 190 ? 10.896 -2.822 45.435 1.00 56.31 190 ARG A N 1
ATOM 1451 C CA . ARG A 1 190 ? 9.431 -2.755 45.628 1.00 56.31 190 ARG A CA 1
ATOM 1452 C C . ARG A 1 190 ? 9.005 -1.983 46.881 1.00 56.31 190 ARG A C 1
ATOM 1454 O O . ARG A 1 190 ? 7.812 -1.784 47.080 1.00 56.31 190 ARG A O 1
ATOM 1461 N N . ARG A 1 191 ? 9.950 -1.589 47.742 1.00 61.59 191 ARG A N 1
ATOM 1462 C CA . ARG A 1 191 ? 9.688 -0.818 48.971 1.00 61.59 191 ARG A CA 1
ATOM 1463 C C . ARG A 1 191 ? 10.104 0.644 48.866 1.00 61.59 191 ARG A C 1
ATOM 1465 O O . ARG A 1 191 ? 9.953 1.372 49.843 1.00 61.59 191 ARG A O 1
ATOM 1472 N N . ILE A 1 192 ? 10.626 1.074 47.718 1.00 73.75 192 ILE A N 1
ATOM 1473 C CA . ILE A 1 192 ? 10.852 2.494 47.472 1.00 73.75 192 ILE A CA 1
ATOM 1474 C C . ILE A 1 192 ? 9.466 3.132 47.375 1.00 73.75 192 ILE A C 1
ATOM 1476 O O . ILE A 1 192 ? 8.755 2.953 46.386 1.00 73.75 192 ILE A O 1
ATOM 1480 N N . LEU A 1 193 ? 9.062 3.818 48.444 1.00 77.06 193 LEU A N 1
ATOM 1481 C CA . LEU A 1 193 ? 7.873 4.654 48.434 1.00 77.06 193 LEU A CA 1
ATOM 1482 C C . LEU A 1 193 ? 8.159 5.800 47.470 1.00 77.06 193 LEU A C 1
ATOM 1484 O O . LEU A 1 193 ? 8.972 6.681 47.747 1.00 77.06 193 LEU A O 1
ATOM 1488 N N . LEU A 1 194 ? 7.536 5.735 46.299 1.00 79.56 194 LEU A N 1
ATOM 1489 C CA . LEU A 1 194 ? 7.514 6.853 45.373 1.00 79.56 194 LEU A CA 1
ATOM 1490 C C . LEU A 1 194 ? 6.853 8.031 46.089 1.00 79.56 194 LEU A C 1
ATOM 1492 O O . LEU A 1 194 ? 5.817 7.861 46.733 1.00 79.56 194 LEU A O 1
ATOM 1496 N N . ALA A 1 195 ? 7.461 9.212 45.984 1.00 89.62 195 ALA A N 1
ATOM 1497 C CA . ALA A 1 195 ? 6.846 10.434 46.479 1.00 89.62 195 ALA A CA 1
ATOM 1498 C C . ALA A 1 195 ? 5.432 10.576 45.892 1.00 89.62 195 ALA A C 1
ATOM 1500 O O . ALA A 1 195 ? 5.183 10.179 44.751 1.00 89.62 195 ALA A O 1
ATOM 1501 N N . GLU A 1 196 ? 4.512 11.157 46.659 1.00 89.69 196 GLU A N 1
ATOM 1502 C CA . GLU A 1 196 ? 3.101 11.274 46.276 1.00 89.69 196 GLU A CA 1
ATOM 1503 C C . GLU A 1 196 ? 2.914 11.997 44.929 1.00 89.69 196 GLU A C 1
ATOM 1505 O O . GLU A 1 196 ? 2.069 11.612 44.122 1.00 89.69 196 GLU A O 1
ATOM 1510 N N . SER A 1 197 ? 3.801 12.945 44.608 1.00 92.94 197 SER A N 1
ATOM 1511 C CA . SER A 1 197 ? 3.869 13.602 43.296 1.00 92.94 197 SER A CA 1
ATOM 1512 C C . SER A 1 197 ? 4.140 12.633 42.138 1.00 92.94 197 SER A C 1
ATOM 1514 O O . SER A 1 197 ? 3.532 12.749 41.076 1.00 92.94 197 SER A O 1
ATOM 1516 N N . MET A 1 198 ? 5.010 11.641 42.335 1.00 90.00 198 MET A N 1
ATOM 1517 C CA . MET A 1 198 ? 5.328 10.630 41.326 1.00 90.00 198 MET A CA 1
ATOM 1518 C C . MET A 1 198 ? 4.217 9.582 41.210 1.00 90.00 198 MET A C 1
ATOM 1520 O O . MET A 1 198 ? 3.930 9.112 40.113 1.00 90.00 198 MET A O 1
ATOM 1524 N N . ALA A 1 199 ? 3.546 9.240 42.314 1.00 85.38 199 ALA A N 1
ATOM 1525 C CA . ALA A 1 199 ? 2.369 8.371 42.279 1.00 85.38 199 ALA A CA 1
ATOM 1526 C C . ALA A 1 199 ? 1.211 9.022 41.500 1.00 85.38 199 ALA A C 1
ATOM 1528 O O . ALA A 1 199 ? 0.587 8.366 40.664 1.00 85.38 199 ALA A O 1
ATOM 1529 N N . LEU A 1 200 ? 0.974 10.324 41.709 1.00 90.25 200 LEU A N 1
ATOM 1530 C CA . LEU A 1 200 ? 0.013 11.105 40.927 1.00 90.25 200 LEU A CA 1
ATOM 1531 C C . LEU A 1 200 ? 0.411 11.188 39.452 1.00 90.25 200 LEU A C 1
ATOM 1533 O O . LEU A 1 200 ? -0.444 10.971 38.597 1.00 90.25 200 LEU A O 1
ATOM 1537 N N . TYR A 1 201 ? 1.693 11.417 39.147 1.00 89.38 201 TYR A N 1
ATOM 1538 C CA . TYR A 1 201 ? 2.188 11.381 37.769 1.00 89.38 201 TYR A CA 1
ATOM 1539 C C . TYR A 1 201 ? 1.947 10.017 37.118 1.00 89.38 201 TYR A C 1
ATOM 1541 O O . TYR A 1 201 ? 1.402 9.959 36.025 1.00 89.38 201 TYR A O 1
ATOM 1549 N N . LEU A 1 202 ? 2.296 8.911 37.782 1.00 87.06 202 LEU A N 1
ATOM 1550 C CA . LEU A 1 202 ? 2.084 7.564 37.246 1.00 87.06 202 LEU A CA 1
ATOM 1551 C C . LEU A 1 202 ? 0.600 7.249 37.057 1.00 87.06 202 LEU A C 1
ATOM 1553 O O . LEU A 1 202 ? 0.254 6.579 36.090 1.00 87.06 202 LEU A O 1
ATOM 1557 N N . LYS A 1 203 ? -0.277 7.755 37.930 1.00 86.06 203 LYS A N 1
ATOM 1558 C CA . LYS A 1 203 ? -1.730 7.631 37.780 1.00 86.06 203 LYS A CA 1
ATOM 1559 C C . LYS A 1 203 ? -2.242 8.440 36.589 1.00 86.06 203 LYS A C 1
ATOM 1561 O O . LYS A 1 203 ? -2.927 7.875 35.748 1.00 86.06 203 LYS A O 1
ATOM 1566 N N . GLN A 1 204 ? -1.852 9.708 36.464 1.00 85.38 204 GLN A N 1
ATOM 1567 C CA . GLN A 1 204 ? -2.190 10.548 35.308 1.00 85.38 204 GLN A CA 1
ATOM 1568 C C . GLN A 1 204 ? -1.613 9.986 34.011 1.00 85.38 204 GLN A C 1
ATOM 1570 O O . GLN A 1 204 ? -2.253 10.039 32.970 1.00 85.38 204 GLN A O 1
ATOM 1575 N N . PHE A 1 205 ? -0.411 9.419 34.061 1.00 78.62 205 PHE A N 1
ATOM 1576 C CA . PHE A 1 205 ? 0.232 8.782 32.926 1.00 78.62 205 PHE A CA 1
ATOM 1577 C C . PHE A 1 205 ? -0.460 7.470 32.566 1.00 78.62 205 PHE A C 1
ATOM 1579 O O . PHE A 1 205 ? -0.647 7.202 31.386 1.00 78.62 205 PHE A O 1
ATOM 1586 N N . ALA A 1 206 ? -0.882 6.673 33.550 1.00 77.81 206 ALA A N 1
ATOM 1587 C CA . ALA A 1 206 ? -1.681 5.474 33.335 1.00 77.81 206 ALA A CA 1
ATOM 1588 C C . ALA A 1 206 ? -3.055 5.827 32.762 1.00 77.81 206 ALA A C 1
ATOM 1590 O O . ALA A 1 206 ? -3.450 5.212 31.787 1.00 77.81 206 ALA A O 1
ATOM 1591 N N . GLU A 1 207 ? -3.733 6.851 33.281 1.00 79.44 207 GLU A N 1
ATOM 1592 C CA . GLU A 1 207 ? -4.991 7.383 32.741 1.00 79.44 207 GLU A CA 1
ATOM 1593 C C . GLU A 1 207 ? -4.800 7.972 31.342 1.00 79.44 207 GLU A C 1
ATOM 1595 O O . GLU A 1 207 ? -5.603 7.723 30.456 1.00 79.44 207 GLU A O 1
ATOM 1600 N N . PHE A 1 208 ? -3.698 8.670 31.073 1.00 74.56 208 PHE A N 1
ATOM 1601 C CA . PHE A 1 208 ? -3.328 9.088 29.721 1.00 74.56 208 PHE A CA 1
ATOM 1602 C C . PHE A 1 208 ? -3.055 7.872 28.828 1.00 74.56 208 PHE A C 1
ATOM 1604 O O . PHE A 1 208 ? -3.369 7.888 27.636 1.00 74.56 208 PHE A O 1
ATOM 1611 N N . GLN A 1 209 ? -2.498 6.798 29.399 1.00 65.38 209 GLN A N 1
ATOM 1612 C CA . GLN A 1 209 ? -2.202 5.569 28.680 1.00 65.38 209 GLN A CA 1
ATOM 1613 C C . GLN A 1 209 ? -3.439 4.724 28.369 1.00 65.38 209 GLN A C 1
ATOM 1615 O O . GLN A 1 209 ? -3.476 4.057 27.333 1.00 65.38 209 GLN A O 1
ATOM 1620 N N . THR A 1 210 ? -4.429 4.755 29.254 1.00 65.69 210 THR A N 1
ATOM 1621 C CA . THR A 1 210 ? -5.682 4.003 29.167 1.00 65.69 210 THR A CA 1
ATOM 1622 C C . THR A 1 210 ? -6.837 4.843 28.643 1.00 65.69 210 THR A C 1
ATOM 1624 O O . THR A 1 210 ? -7.876 4.276 28.313 1.00 65.69 210 THR A O 1
ATOM 1627 N N . SER A 1 211 ? -6.676 6.166 28.527 1.00 62.81 211 SER A N 1
ATOM 1628 C CA . SER A 1 211 ? -7.705 7.030 27.964 1.00 62.81 211 SER A CA 1
ATOM 1629 C C . SER A 1 211 ? -7.938 6.638 26.510 1.00 62.81 211 SER A C 1
ATOM 1631 O O . SER A 1 211 ? -7.065 6.709 25.646 1.00 62.81 211 SER A O 1
ATOM 1633 N N . THR A 1 212 ? -9.160 6.190 26.263 1.00 59.19 212 THR A N 1
ATOM 1634 C CA . THR A 1 212 ? -9.671 5.635 25.006 1.00 59.19 212 THR A CA 1
ATOM 1635 C C . THR A 1 212 ? -9.755 6.669 23.877 1.00 59.19 212 THR A C 1
ATOM 1637 O O . THR A 1 212 ? -10.222 6.361 22.785 1.00 59.19 212 THR A O 1
ATOM 1640 N N . GLN A 1 213 ? -9.337 7.913 24.118 1.00 60.28 213 GLN A N 1
ATOM 1641 C CA . GLN A 1 213 ? -9.378 8.972 23.122 1.00 60.28 213 GLN A CA 1
ATOM 1642 C C . GLN A 1 213 ? -7.987 9.186 22.541 1.00 60.28 213 GLN A C 1
ATOM 1644 O O . GLN A 1 213 ? -7.114 9.799 23.156 1.00 60.28 213 GLN A O 1
ATOM 1649 N N . ALA A 1 214 ? -7.775 8.697 21.321 1.00 65.88 214 ALA A N 1
ATOM 1650 C CA . ALA A 1 214 ? -6.605 9.093 20.560 1.00 65.88 214 ALA A CA 1
ATOM 1651 C C . ALA A 1 214 ? -6.607 10.605 20.374 1.00 65.88 214 ALA A C 1
ATOM 1653 O O . ALA A 1 214 ? -7.556 11.205 19.863 1.00 65.88 214 ALA A O 1
ATOM 1654 N N . THR A 1 215 ? -5.506 11.210 20.801 1.00 75.38 215 THR A N 1
ATOM 1655 C CA . THR A 1 215 ? -5.342 12.655 20.728 1.00 75.38 215 THR A CA 1
ATOM 1656 C C . THR A 1 215 ? -5.444 13.118 19.268 1.00 75.38 215 THR A C 1
ATOM 1658 O O . THR A 1 215 ? -4.862 12.470 18.394 1.00 75.38 215 THR A O 1
ATOM 1661 N N . PRO A 1 216 ? -6.103 14.256 18.976 1.00 80.56 216 PRO A N 1
ATOM 1662 C CA . PRO A 1 216 ? -6.141 14.841 17.630 1.00 80.56 216 PRO A CA 1
ATOM 1663 C C . PRO A 1 216 ? -4.747 14.980 16.996 1.00 80.56 216 PRO A C 1
ATOM 1665 O O . PRO A 1 216 ? -4.578 14.836 15.789 1.00 80.56 216 PRO A O 1
ATOM 1668 N N . LYS A 1 217 ? -3.714 15.154 17.833 1.00 84.75 217 LYS A N 1
ATOM 1669 C CA . LYS A 1 217 ? -2.306 15.159 17.420 1.00 84.75 217 LYS A CA 1
ATOM 1670 C C . LYS A 1 217 ? -1.859 13.876 16.714 1.00 84.75 217 LYS A C 1
ATOM 1672 O O . LYS A 1 217 ? -1.023 13.964 15.826 1.00 84.75 217 LYS A O 1
ATOM 1677 N N . MET A 1 218 ? -2.373 12.700 17.079 1.00 83.19 218 MET A N 1
ATOM 1678 C CA . MET A 1 218 ? -2.009 11.436 16.419 1.00 83.19 218 MET A CA 1
ATOM 1679 C C . MET A 1 218 ? -2.553 11.363 14.992 1.00 83.19 218 MET A C 1
ATOM 1681 O O . MET A 1 218 ? -1.831 10.948 14.085 1.00 83.19 218 MET A O 1
ATOM 1685 N N . LEU A 1 219 ? -3.799 11.800 14.794 1.00 85.06 219 LEU A N 1
ATOM 1686 C CA . LEU A 1 219 ? -4.428 11.883 13.478 1.00 85.06 219 LEU A CA 1
ATOM 1687 C C . LEU A 1 219 ? -3.667 12.862 12.576 1.00 85.06 219 LEU A C 1
ATOM 1689 O O . LEU A 1 219 ? -3.280 12.510 11.462 1.00 85.06 219 LEU A O 1
ATOM 1693 N N . GLU A 1 220 ? -3.394 14.064 13.083 1.00 89.69 220 GLU A N 1
ATOM 1694 C CA . GLU A 1 220 ? -2.647 15.079 12.339 1.00 89.69 220 GLU A CA 1
ATOM 1695 C C . GLU A 1 220 ? -1.204 14.643 12.061 1.00 89.69 220 GLU A C 1
ATOM 1697 O O . GLU A 1 220 ? -0.714 14.817 10.947 1.00 89.69 220 GLU A O 1
ATOM 1702 N N . ALA A 1 221 ? -0.540 13.965 13.003 1.00 88.75 221 ALA A N 1
ATOM 1703 C CA . ALA A 1 221 ? 0.783 13.392 12.768 1.00 88.75 221 ALA A CA 1
ATOM 1704 C C . ALA A 1 221 ? 0.762 12.321 11.664 1.00 88.75 221 ALA A C 1
ATOM 1706 O O . ALA A 1 221 ? 1.672 12.280 10.836 1.00 88.75 221 ALA A O 1
ATOM 1707 N N . ALA A 1 222 ? -0.272 11.472 11.613 1.00 86.06 222 ALA A N 1
ATOM 1708 C CA . ALA A 1 222 ? -0.424 10.480 10.551 1.00 86.06 222 ALA A CA 1
ATOM 1709 C C . ALA A 1 222 ? -0.613 11.150 9.179 1.00 86.06 222 ALA A C 1
ATOM 1711 O O . ALA A 1 222 ? 0.083 10.794 8.224 1.00 86.06 222 ALA A O 1
ATOM 1712 N N . LYS A 1 223 ? -1.485 12.164 9.090 1.00 88.44 223 LYS A N 1
ATOM 1713 C CA . LYS A 1 223 ? -1.696 12.957 7.864 1.00 88.44 223 LYS A CA 1
ATOM 1714 C C . LYS A 1 223 ? -0.428 13.702 7.429 1.00 88.44 223 LYS A C 1
ATOM 1716 O O . LYS A 1 223 ? -0.083 13.670 6.243 1.00 88.44 223 LYS A O 1
ATOM 1721 N N . SER A 1 224 ? 0.296 14.309 8.375 1.00 92.12 224 SER A N 1
ATOM 1722 C CA . SER A 1 224 ? 1.576 14.992 8.122 1.00 92.12 224 SER A CA 1
ATOM 1723 C C . SER A 1 224 ? 2.584 14.035 7.502 1.00 92.12 224 SER A C 1
ATOM 1725 O O . SER A 1 224 ? 3.140 14.318 6.447 1.00 92.12 224 SER A O 1
ATOM 1727 N N . ARG A 1 225 ? 2.734 12.834 8.071 1.00 88.81 225 ARG A N 1
ATOM 1728 C CA . ARG A 1 225 ? 3.685 11.831 7.574 1.00 88.81 225 ARG A CA 1
ATOM 1729 C C . ARG A 1 225 ? 3.371 11.378 6.150 1.00 88.81 225 ARG A C 1
ATOM 1731 O O . ARG A 1 225 ? 4.282 11.171 5.353 1.00 88.81 225 ARG A O 1
ATOM 1738 N N . VAL A 1 226 ? 2.089 11.236 5.808 1.00 86.88 226 VAL A N 1
ATOM 1739 C CA . VAL A 1 226 ? 1.671 10.912 4.433 1.00 86.88 226 VAL A CA 1
ATOM 1740 C C . VAL A 1 226 ? 1.987 12.063 3.475 1.00 86.88 226 VAL A C 1
ATOM 1742 O O . VAL A 1 226 ? 2.469 11.812 2.369 1.00 86.88 226 VAL A O 1
ATOM 1745 N N . SER A 1 227 ? 1.793 13.310 3.908 1.00 88.94 227 SER A N 1
ATOM 1746 C CA . SER A 1 227 ? 2.162 14.499 3.126 1.00 88.94 227 SER A CA 1
ATOM 1747 C C . SER A 1 227 ? 3.677 14.596 2.910 1.00 88.94 227 SER A C 1
ATOM 1749 O O . SER A 1 227 ? 4.131 14.766 1.779 1.00 88.94 227 SER A O 1
ATOM 1751 N N . GLU A 1 228 ? 4.467 14.404 3.969 1.00 90.44 228 GLU A N 1
ATOM 1752 C CA . GLU A 1 228 ? 5.935 14.392 3.933 1.00 90.44 228 GLU A CA 1
ATOM 1753 C C . GLU A 1 228 ? 6.472 13.304 3.002 1.00 90.44 228 GLU A C 1
ATOM 1755 O O . GLU A 1 228 ? 7.408 13.542 2.239 1.00 90.44 228 GLU A O 1
ATOM 1760 N N . MET A 1 229 ? 5.859 12.114 2.992 1.00 87.12 229 MET A N 1
ATOM 1761 C CA . MET A 1 229 ? 6.234 11.066 2.040 1.00 87.12 229 MET A CA 1
ATOM 1762 C C . MET A 1 229 ? 6.086 11.541 0.592 1.00 87.12 229 MET A C 1
ATOM 1764 O O . MET A 1 229 ? 6.973 11.267 -0.219 1.00 87.12 229 MET A O 1
ATOM 1768 N N . GLY A 1 230 ? 5.028 12.296 0.282 1.00 85.19 230 GLY A N 1
ATOM 1769 C CA . GLY A 1 230 ? 4.832 12.912 -1.032 1.00 85.19 230 GLY A CA 1
ATOM 1770 C C . GLY A 1 230 ? 5.911 13.933 -1.405 1.00 85.19 230 GLY A C 1
ATOM 1771 O O . GLY A 1 230 ? 6.240 14.068 -2.580 1.00 85.19 230 GLY A O 1
ATOM 1772 N N . GLN A 1 231 ? 6.497 14.603 -0.413 1.00 89.44 231 GLN A N 1
ATOM 1773 C CA . GLN A 1 231 ? 7.515 15.644 -0.596 1.00 89.44 231 GLN A CA 1
ATOM 1774 C C . GLN A 1 231 ? 8.956 15.124 -0.481 1.00 89.44 231 GLN A C 1
ATOM 1776 O O . GLN A 1 231 ? 9.894 15.827 -0.839 1.00 89.44 231 GLN A O 1
ATOM 1781 N N . SER A 1 232 ? 9.152 13.881 -0.034 1.00 87.12 232 SER A N 1
ATOM 1782 C CA . SER A 1 232 ? 10.467 13.305 0.294 1.00 87.12 232 SER A CA 1
ATOM 1783 C C . SER A 1 232 ? 11.436 13.102 -0.886 1.00 87.12 232 SER A C 1
ATOM 1785 O O . SER A 1 232 ? 12.504 12.523 -0.699 1.00 87.12 232 SER A O 1
ATOM 1787 N N . GLY A 1 233 ? 11.073 13.513 -2.107 1.00 89.75 233 GLY A N 1
ATOM 1788 C CA . GLY A 1 233 ? 11.907 13.377 -3.310 1.00 89.75 233 GLY A CA 1
ATOM 1789 C C . GLY A 1 233 ? 12.135 11.933 -3.779 1.00 89.75 233 GLY A C 1
ATOM 1790 O O . GLY A 1 233 ? 12.904 11.700 -4.708 1.00 89.75 233 GLY A O 1
ATOM 1791 N N . LYS A 1 234 ? 11.483 10.949 -3.149 1.00 91.25 234 LYS A N 1
ATOM 1792 C CA . LYS A 1 234 ? 11.580 9.535 -3.527 1.00 91.25 234 LYS A CA 1
ATOM 1793 C C . LYS A 1 234 ? 10.918 9.279 -4.881 1.00 91.25 234 LYS A C 1
ATOM 1795 O O . LYS A 1 234 ? 9.948 9.938 -5.252 1.00 91.25 234 LYS A O 1
ATOM 1800 N N . GLU A 1 235 ? 11.403 8.256 -5.585 1.00 93.69 235 GLU A N 1
ATOM 1801 C CA . GLU A 1 235 ? 10.777 7.778 -6.821 1.00 93.69 235 GLU A CA 1
ATOM 1802 C C . GLU A 1 235 ? 9.294 7.442 -6.601 1.00 93.69 235 GLU A C 1
ATOM 1804 O O . GLU A 1 235 ? 8.894 6.849 -5.592 1.00 93.69 235 GLU A O 1
ATOM 1809 N N . ILE A 1 236 ? 8.462 7.807 -7.575 1.00 93.50 236 ILE A N 1
ATOM 1810 C CA . ILE A 1 236 ? 7.001 7.729 -7.456 1.00 93.50 236 ILE A CA 1
ATOM 1811 C C . ILE A 1 236 ? 6.488 6.295 -7.245 1.00 93.50 236 ILE A C 1
ATOM 1813 O O . ILE A 1 236 ? 5.477 6.065 -6.578 1.00 93.50 236 ILE A O 1
ATOM 1817 N N . THR A 1 237 ? 7.195 5.310 -7.797 1.00 93.56 237 THR A N 1
ATOM 1818 C CA . THR A 1 237 ? 6.895 3.883 -7.629 1.00 93.56 237 THR A CA 1
ATOM 1819 C C . THR A 1 237 ? 7.075 3.451 -6.176 1.00 93.56 237 THR A C 1
ATOM 1821 O O . THR A 1 237 ? 6.197 2.792 -5.615 1.00 93.56 237 THR A O 1
ATOM 1824 N N . THR A 1 238 ? 8.161 3.898 -5.547 1.00 94.50 238 THR A N 1
ATOM 1825 C CA . THR A 1 238 ? 8.471 3.676 -4.133 1.00 94.50 238 THR A CA 1
ATOM 1826 C C . THR A 1 238 ? 7.445 4.352 -3.228 1.00 94.50 238 THR A C 1
ATOM 1828 O O . THR A 1 238 ? 6.961 3.742 -2.275 1.00 94.50 238 THR A O 1
ATOM 1831 N N . LEU A 1 239 ? 7.044 5.586 -3.548 1.00 94.06 239 LEU A N 1
ATOM 1832 C CA . LEU A 1 239 ? 5.998 6.287 -2.803 1.00 94.06 239 LEU A CA 1
ATOM 1833 C C . LEU A 1 239 ? 4.677 5.501 -2.802 1.00 94.06 239 LEU A C 1
ATOM 1835 O O . LEU A 1 239 ? 4.084 5.285 -1.744 1.00 94.06 239 LEU A O 1
ATOM 1839 N N . ARG A 1 240 ? 4.234 5.013 -3.969 1.00 94.81 240 ARG A N 1
ATOM 1840 C CA . ARG A 1 240 ? 3.005 4.209 -4.062 1.00 94.81 240 ARG A CA 1
ATOM 1841 C C . ARG A 1 240 ? 3.090 2.917 -3.263 1.00 94.81 240 ARG A C 1
ATOM 1843 O O . ARG A 1 240 ? 2.088 2.531 -2.668 1.00 94.81 240 ARG A O 1
ATOM 1850 N N . PHE A 1 241 ? 4.247 2.260 -3.255 1.00 95.31 241 PHE A N 1
ATOM 1851 C CA . PHE A 1 241 ? 4.465 1.061 -2.451 1.00 95.31 241 PHE A CA 1
ATOM 1852 C C . PHE A 1 241 ? 4.216 1.343 -0.962 1.00 95.31 241 PHE A C 1
ATOM 1854 O O . PHE A 1 241 ? 3.408 0.659 -0.335 1.00 95.31 241 PHE A O 1
ATOM 1861 N N . TYR A 1 242 ? 4.812 2.407 -0.415 1.00 95.25 242 TYR A N 1
ATOM 1862 C CA . TYR A 1 242 ? 4.610 2.775 0.990 1.00 95.25 242 TYR A CA 1
ATOM 1863 C C . TYR A 1 242 ? 3.169 3.176 1.307 1.00 95.25 242 TYR A C 1
ATOM 1865 O O . TYR A 1 242 ? 2.619 2.709 2.303 1.00 95.25 242 TYR A O 1
ATOM 1873 N N . ILE A 1 243 ? 2.534 3.986 0.454 1.00 94.75 243 ILE A N 1
ATOM 1874 C CA . ILE A 1 243 ? 1.126 4.375 0.639 1.00 94.75 243 ILE A CA 1
ATOM 1875 C C . ILE A 1 243 ? 0.222 3.136 0.632 1.00 94.75 243 ILE A C 1
ATOM 1877 O O . ILE A 1 243 ? -0.698 3.035 1.441 1.00 94.75 243 ILE A O 1
ATOM 1881 N N . HIS A 1 244 ? 0.488 2.176 -0.256 1.00 96.12 244 HIS A N 1
ATOM 1882 C CA . HIS A 1 244 ? -0.282 0.940 -0.331 1.00 96.12 244 HIS A CA 1
ATOM 1883 C C . HIS A 1 244 ? -0.149 0.095 0.941 1.00 96.12 244 HIS A C 1
ATOM 1885 O O . HIS A 1 244 ? -1.164 -0.347 1.476 1.00 96.12 244 HIS A O 1
ATOM 1891 N N . HIS A 1 245 ? 1.069 -0.076 1.458 1.00 95.94 245 HIS A N 1
ATOM 1892 C CA . HIS A 1 245 ? 1.292 -0.814 2.702 1.00 95.94 245 HIS A CA 1
ATOM 1893 C C . HIS A 1 245 ? 0.696 -0.113 3.922 1.00 95.94 245 HIS A C 1
ATOM 1895 O O . HIS A 1 245 ? 0.097 -0.773 4.767 1.00 95.94 245 HIS A O 1
ATOM 1901 N N . ALA A 1 246 ? 0.798 1.216 3.995 1.00 95.38 246 ALA A N 1
ATOM 1902 C CA . ALA A 1 246 ? 0.141 1.988 5.043 1.00 95.38 246 ALA A CA 1
ATOM 1903 C C . ALA A 1 246 ? -1.382 1.792 4.996 1.00 95.38 246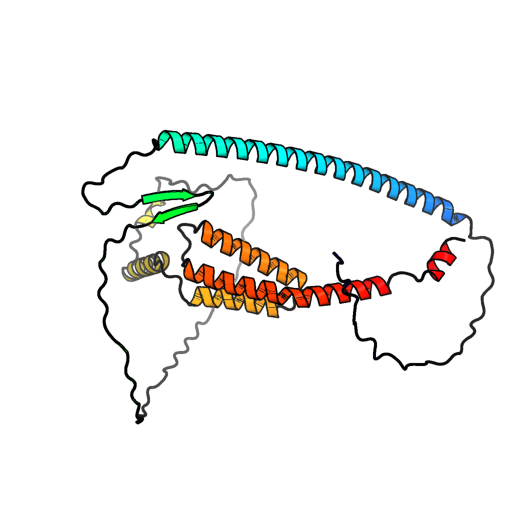 ALA A C 1
ATOM 1905 O O . ALA A 1 246 ? -1.993 1.533 6.027 1.00 95.38 246 ALA A O 1
ATOM 1906 N N . TYR A 1 247 ? -1.986 1.837 3.802 1.00 96.50 247 TYR A N 1
ATOM 1907 C CA . TYR A 1 247 ? -3.419 1.592 3.625 1.00 96.50 247 TYR A CA 1
ATOM 1908 C C . TYR A 1 247 ? -3.824 0.200 4.126 1.00 96.50 247 TYR A C 1
ATOM 1910 O O . TYR A 1 247 ? -4.722 0.099 4.955 1.00 96.50 247 TYR A O 1
ATOM 1918 N N . GLN A 1 248 ? -3.122 -0.854 3.694 1.00 97.06 248 GLN A N 1
ATOM 1919 C CA . GLN A 1 248 ? -3.396 -2.230 4.132 1.00 97.06 248 GLN A CA 1
ATOM 1920 C C . GLN A 1 248 ? -3.249 -2.403 5.647 1.00 97.06 248 GLN A C 1
ATOM 1922 O O . GLN A 1 248 ? -4.041 -3.103 6.273 1.00 97.06 248 GLN A O 1
ATOM 1927 N N . PHE A 1 249 ? -2.244 -1.763 6.247 1.00 95.69 249 PHE A N 1
ATOM 1928 C CA . PHE A 1 249 ? -2.032 -1.826 7.688 1.00 95.69 249 PHE A CA 1
ATOM 1929 C C . PHE A 1 249 ? -3.178 -1.164 8.460 1.00 95.69 249 PHE A C 1
ATOM 1931 O O . PHE A 1 249 ? -3.692 -1.752 9.410 1.00 95.69 249 PHE A O 1
ATOM 1938 N N . ILE A 1 250 ? -3.612 0.031 8.048 1.00 95.19 250 ILE A N 1
ATOM 1939 C CA . ILE A 1 250 ? -4.738 0.706 8.707 1.00 95.19 250 ILE A CA 1
ATOM 1940 C C . ILE A 1 250 ? -6.045 -0.060 8.465 1.00 95.19 250 ILE A C 1
ATOM 1942 O O . ILE A 1 250 ? -6.838 -0.205 9.387 1.00 95.19 250 ILE A O 1
ATOM 1946 N N . GLU A 1 251 ? -6.252 -0.624 7.276 1.00 96.25 251 GLU A N 1
ATOM 1947 C CA . GLU A 1 251 ? -7.416 -1.465 6.972 1.00 96.25 251 GLU A CA 1
ATOM 1948 C C . GLU A 1 251 ? -7.455 -2.704 7.878 1.00 96.25 251 GLU A C 1
ATOM 1950 O O . GLU A 1 251 ? -8.484 -3.027 8.476 1.00 96.25 251 GLU A O 1
ATOM 1955 N N . TYR A 1 252 ? -6.308 -3.358 8.067 1.00 95.31 252 TYR A N 1
ATOM 1956 C CA . TYR A 1 252 ? -6.167 -4.452 9.022 1.00 95.31 252 TYR A CA 1
ATOM 1957 C C . TYR A 1 252 ? -6.480 -4.011 10.461 1.00 95.31 252 TYR A C 1
ATOM 1959 O O . TYR A 1 252 ? -7.194 -4.719 11.177 1.00 95.31 252 TYR A O 1
ATOM 1967 N N . MET A 1 253 ? -5.995 -2.835 10.872 1.00 93.88 253 MET A N 1
ATOM 1968 C CA . MET A 1 253 ? -6.255 -2.258 12.196 1.00 93.88 253 MET A CA 1
ATOM 1969 C C . MET A 1 253 ? -7.741 -1.950 12.412 1.00 93.88 253 MET A C 1
ATOM 1971 O O . MET A 1 253 ? -8.257 -2.229 13.489 1.00 93.88 253 MET A O 1
ATOM 1975 N N . VAL A 1 254 ? -8.459 -1.459 11.399 1.00 94.19 254 VAL A N 1
ATOM 1976 C CA . VAL A 1 254 ? -9.915 -1.232 11.481 1.00 94.19 254 VAL A CA 1
ATOM 1977 C C . VAL A 1 254 ? -10.675 -2.539 11.691 1.00 94.19 254 VAL A C 1
ATOM 1979 O O . VAL A 1 254 ? -11.643 -2.572 12.451 1.00 94.19 254 VAL A O 1
ATOM 1982 N N . ASN A 1 255 ? -10.239 -3.613 11.033 1.00 94.62 255 ASN A N 1
ATOM 1983 C CA . ASN A 1 255 ? -10.921 -4.906 11.076 1.00 94.62 255 ASN A CA 1
ATOM 1984 C C . ASN A 1 255 ? -10.595 -5.724 12.331 1.00 94.62 255 ASN A C 1
ATOM 1986 O O . ASN A 1 255 ? -11.448 -6.464 12.814 1.00 94.62 255 ASN A O 1
ATOM 1990 N N . SER A 1 256 ? -9.377 -5.591 12.858 1.00 92.75 256 SER A N 1
ATOM 1991 C CA . SER A 1 256 ? -8.880 -6.436 13.954 1.00 92.75 256 SER A CA 1
ATOM 1992 C C . SER A 1 256 ? -8.702 -5.693 15.279 1.00 92.75 256 SER A C 1
ATOM 1994 O O . SER A 1 256 ? -8.402 -6.351 16.268 1.00 92.75 256 SER A O 1
ATOM 1996 N N . CYS A 1 257 ? -8.826 -4.356 15.274 1.00 83.19 257 CYS A N 1
ATOM 1997 C CA . CYS A 1 257 ? -8.520 -3.392 16.340 1.00 83.19 257 CYS A CA 1
ATOM 1998 C C . CYS A 1 257 ? -7.908 -4.018 17.608 1.00 83.19 257 CYS A C 1
ATOM 2000 O O . CYS A 1 257 ? -8.644 -4.476 18.489 1.00 83.19 257 CYS A O 1
ATOM 2002 N N . PRO A 1 258 ? -6.564 -4.071 17.710 1.00 83.38 258 PRO A N 1
ATOM 2003 C CA . PRO A 1 258 ? -5.900 -4.608 18.890 1.00 83.38 258 PRO A CA 1
ATOM 2004 C C . PRO A 1 258 ? -6.402 -3.904 20.153 1.00 83.38 258 PRO A C 1
ATOM 2006 O O . PRO A 1 258 ? -6.574 -2.689 20.143 1.00 83.38 258 PRO A O 1
ATOM 2009 N N . GLN A 1 259 ? -6.542 -4.630 21.265 1.00 78.44 259 GLN A N 1
ATOM 2010 C CA . GLN A 1 259 ? -7.005 -4.055 22.543 1.00 78.44 259 GLN A CA 1
ATOM 2011 C C . GLN A 1 259 ? -6.154 -2.871 23.037 1.00 78.44 259 GLN A C 1
ATOM 2013 O O . GLN A 1 259 ? -6.611 -2.069 23.840 1.00 78.44 259 GLN A O 1
ATOM 2018 N N . GLN A 1 260 ? -4.912 -2.763 22.562 1.00 81.12 260 GLN A N 1
ATOM 2019 C CA . GLN A 1 260 ? -3.979 -1.687 22.904 1.00 81.12 260 GLN A CA 1
ATOM 2020 C C . GLN A 1 260 ? -4.005 -0.516 21.906 1.00 81.12 260 GLN A C 1
ATOM 2022 O O . GLN A 1 260 ? -3.255 0.449 22.064 1.00 81.12 260 GLN A O 1
ATOM 2027 N N . CYS A 1 261 ? -4.818 -0.586 20.848 1.00 82.69 261 CYS A N 1
ATOM 2028 C CA . CYS A 1 261 ? -4.938 0.500 19.890 1.00 82.69 261 CYS A CA 1
ATOM 2029 C C . CYS A 1 261 ? -5.713 1.658 20.522 1.00 82.69 261 CYS A C 1
ATOM 2031 O O . CYS A 1 261 ? -6.875 1.516 20.888 1.00 82.69 261 CYS A O 1
ATOM 2033 N N . ARG A 1 262 ? -5.067 2.822 20.626 1.00 81.81 262 ARG A N 1
ATOM 2034 C CA . ARG A 1 262 ? -5.717 4.043 21.125 1.00 81.81 262 ARG A CA 1
ATOM 2035 C C . ARG A 1 262 ? -6.532 4.782 20.075 1.00 81.81 262 ARG A C 1
ATOM 2037 O O . ARG A 1 262 ? -7.268 5.696 20.421 1.00 81.81 262 ARG A O 1
ATOM 2044 N N . MET A 1 263 ? -6.336 4.453 18.802 1.00 85.81 263 MET A N 1
ATOM 2045 C CA . MET A 1 263 ? -6.957 5.173 17.699 1.00 85.81 263 MET A CA 1
ATOM 2046 C C . MET A 1 263 ? -8.410 4.739 17.558 1.00 85.81 263 MET A C 1
ATOM 2048 O O . MET A 1 263 ? -8.684 3.541 17.499 1.00 85.81 263 MET A O 1
ATOM 2052 N N . THR A 1 264 ? -9.340 5.696 17.524 1.00 88.81 264 THR A N 1
ATOM 2053 C CA . THR A 1 264 ? -10.755 5.348 17.363 1.00 88.81 264 THR A CA 1
ATOM 2054 C C . THR A 1 264 ? -11.005 4.833 15.949 1.00 88.81 264 THR A C 1
ATOM 2056 O O . THR A 1 264 ? -10.230 5.082 15.015 1.00 88.81 264 THR A O 1
ATOM 2059 N N . ARG A 1 265 ? -12.100 4.093 15.769 1.00 89.75 265 ARG A N 1
ATOM 2060 C CA . ARG A 1 265 ? -12.458 3.543 14.460 1.00 89.75 265 ARG A CA 1
ATOM 2061 C C . ARG A 1 265 ? -12.730 4.648 13.443 1.00 89.75 265 ARG A C 1
ATOM 2063 O O . ARG A 1 265 ? -12.322 4.527 12.292 1.00 89.75 265 ARG A O 1
ATOM 2070 N N . GLU A 1 266 ? -13.354 5.738 13.874 1.00 89.88 266 GLU A N 1
ATOM 2071 C CA . GLU A 1 266 ? -13.633 6.921 13.057 1.00 89.88 266 GLU A CA 1
ATOM 2072 C C . GLU A 1 266 ? -12.333 7.571 12.574 1.00 89.88 266 GLU A C 1
ATOM 2074 O O . GLU A 1 266 ? -12.189 7.831 11.382 1.00 89.88 266 GLU A O 1
ATOM 2079 N N . GLN A 1 267 ? -11.348 7.742 13.462 1.00 89.88 267 GLN A N 1
ATOM 2080 C CA . GLN A 1 267 ? -10.039 8.296 13.102 1.00 89.88 267 GLN A CA 1
ATOM 2081 C C . GLN A 1 267 ? -9.276 7.388 12.133 1.00 89.88 267 GLN A C 1
ATOM 2083 O O . GLN A 1 267 ? -8.673 7.867 11.172 1.00 89.88 267 GLN A O 1
ATOM 2088 N N . MET A 1 268 ? -9.309 6.069 12.354 1.00 93.75 268 MET A N 1
ATOM 2089 C CA . MET A 1 268 ? -8.725 5.107 11.416 1.00 93.75 268 MET A CA 1
ATOM 2090 C C . MET A 1 268 ? -9.386 5.185 10.035 1.00 93.75 268 MET A C 1
ATOM 2092 O O . MET A 1 268 ? -8.683 5.191 9.024 1.00 93.75 268 MET A O 1
ATOM 2096 N N . ASN A 1 269 ? -10.715 5.299 9.980 1.00 94.62 269 ASN A N 1
ATOM 2097 C CA . ASN A 1 269 ? -11.452 5.464 8.727 1.00 94.62 269 ASN A CA 1
ATOM 2098 C C . ASN A 1 269 ? -11.104 6.783 8.022 1.00 94.62 269 ASN A C 1
ATOM 2100 O O . ASN A 1 269 ? -10.931 6.802 6.805 1.00 94.62 269 ASN A O 1
ATOM 2104 N N . GLU A 1 270 ? -10.936 7.875 8.766 1.00 94.25 270 GLU A N 1
ATOM 2105 C CA . GLU A 1 270 ? -10.506 9.156 8.201 1.00 94.25 270 GLU A CA 1
ATOM 2106 C C . GLU A 1 270 ? -9.106 9.056 7.570 1.00 94.25 270 GLU A C 1
ATOM 2108 O O . GLU A 1 270 ? -8.880 9.524 6.449 1.00 94.25 270 GLU A O 1
ATOM 2113 N N . ILE A 1 271 ? -8.175 8.365 8.238 1.00 93.69 271 ILE A N 1
ATOM 2114 C CA . ILE A 1 271 ? -6.838 8.081 7.695 1.00 93.69 271 ILE A CA 1
ATOM 2115 C C . ILE A 1 271 ? -6.931 7.207 6.440 1.00 93.69 271 ILE A C 1
ATOM 2117 O O . ILE A 1 271 ? -6.207 7.461 5.474 1.00 93.69 271 ILE A O 1
ATOM 2121 N N . LEU A 1 272 ? -7.824 6.210 6.411 1.00 96.25 272 LEU A N 1
ATOM 2122 C CA . LEU A 1 272 ? -8.038 5.379 5.222 1.00 96.25 272 LEU A CA 1
ATOM 2123 C C . LEU A 1 272 ? -8.498 6.199 4.021 1.00 96.25 272 LEU A C 1
ATOM 2125 O O . LEU A 1 272 ? -7.933 6.035 2.940 1.00 96.25 272 LEU A O 1
ATOM 2129 N N . VAL A 1 273 ? -9.460 7.107 4.206 1.00 96.31 273 VAL A N 1
ATOM 2130 C CA . VAL A 1 273 ? -9.929 8.004 3.137 1.00 96.31 273 VAL A CA 1
ATOM 2131 C C . VAL A 1 273 ? -8.772 8.855 2.608 1.00 96.31 273 VAL A C 1
ATOM 2133 O O . VAL A 1 273 ? -8.590 8.980 1.392 1.00 96.31 273 VAL A O 1
ATOM 2136 N N . TYR A 1 274 ? -7.941 9.391 3.505 1.00 95.38 274 TYR A N 1
ATOM 2137 C CA . TYR A 1 274 ? -6.774 10.187 3.128 1.00 95.38 274 TYR A CA 1
ATOM 2138 C C . TYR A 1 274 ? -5.729 9.367 2.350 1.00 95.38 274 TYR A C 1
ATOM 2140 O O . TYR A 1 274 ? -5.257 9.791 1.291 1.00 95.38 274 TYR A O 1
ATOM 2148 N N . LEU A 1 275 ? -5.401 8.162 2.826 1.00 95.69 275 LEU A N 1
ATOM 2149 C CA . LEU A 1 275 ? -4.472 7.244 2.161 1.00 95.69 275 LEU A CA 1
ATOM 2150 C C . LEU A 1 275 ? -5.000 6.770 0.804 1.00 95.69 275 LEU A C 1
ATOM 2152 O O . LEU A 1 275 ? -4.227 6.654 -0.149 1.00 95.69 275 LEU A O 1
ATOM 2156 N N . GLU A 1 276 ? -6.303 6.516 0.680 1.00 96.88 276 GLU A N 1
ATOM 2157 C CA . GLU A 1 276 ? -6.917 6.126 -0.587 1.00 96.88 276 GLU A CA 1
ATOM 2158 C C . GLU A 1 276 ? -6.833 7.257 -1.615 1.00 96.88 276 GLU A C 1
ATOM 2160 O O . GLU A 1 276 ? -6.493 7.011 -2.778 1.00 96.88 276 GLU A O 1
ATOM 2165 N N . LYS A 1 277 ? -7.085 8.499 -1.183 1.00 96.25 277 LYS A N 1
ATOM 2166 C CA . LYS A 1 277 ? -6.905 9.687 -2.020 1.00 96.25 277 LYS A CA 1
ATOM 2167 C C . LYS A 1 277 ? -5.455 9.799 -2.495 1.00 96.25 277 LYS A C 1
ATOM 2169 O O . LYS A 1 277 ? -5.220 9.799 -3.701 1.00 96.25 277 LYS A O 1
ATOM 2174 N N . ALA A 1 278 ? -4.487 9.746 -1.577 1.00 94.44 278 ALA A N 1
ATOM 2175 C CA . ALA A 1 278 ? -3.064 9.774 -1.922 1.00 94.44 278 ALA A CA 1
ATOM 2176 C C . ALA A 1 278 ? -2.682 8.638 -2.895 1.00 94.44 278 ALA A C 1
ATOM 2178 O O . ALA A 1 278 ? -1.946 8.842 -3.862 1.00 94.44 278 ALA A O 1
ATOM 2179 N N . ARG A 1 279 ? -3.241 7.435 -2.708 1.00 95.25 279 ARG A N 1
ATOM 2180 C CA . ARG A 1 279 ? -3.038 6.294 -3.613 1.00 95.25 279 ARG A CA 1
ATOM 2181 C C . ARG A 1 279 ? -3.555 6.590 -5.021 1.00 95.25 279 ARG A C 1
ATOM 2183 O O . ARG A 1 279 ? -2.859 6.277 -5.989 1.00 95.25 279 ARG A O 1
ATOM 2190 N N . LYS A 1 280 ? -4.750 7.175 -5.152 1.00 95.69 280 LYS A N 1
ATOM 2191 C CA . LYS A 1 280 ? -5.330 7.575 -6.447 1.00 95.69 280 LYS A CA 1
ATOM 2192 C C . LYS A 1 280 ? -4.477 8.650 -7.122 1.00 95.69 280 LYS A C 1
ATOM 2194 O O . LYS A 1 280 ? -4.182 8.513 -8.312 1.00 95.69 280 LYS A O 1
ATOM 2199 N N . ASP A 1 281 ? -3.989 9.620 -6.357 1.00 93.88 281 ASP A N 1
ATOM 2200 C CA . ASP A 1 281 ? -3.176 10.729 -6.865 1.00 93.88 281 ASP A CA 1
ATOM 2201 C C . ASP A 1 281 ? -1.833 10.253 -7.450 1.00 93.88 281 ASP A C 1
ATOM 2203 O O . ASP A 1 281 ? -1.378 10.780 -8.465 1.00 93.88 281 ASP A O 1
ATOM 2207 N N . THR A 1 282 ? -1.237 9.171 -6.923 1.00 94.62 282 THR A N 1
ATOM 2208 C CA . THR A 1 282 ? -0.002 8.589 -7.502 1.00 94.62 282 THR A CA 1
ATOM 2209 C C . THR A 1 282 ? -0.190 7.903 -8.862 1.00 94.62 282 THR A C 1
ATOM 2211 O O . THR A 1 282 ? 0.795 7.645 -9.560 1.00 94.62 282 THR A O 1
ATOM 2214 N N . ARG A 1 283 ? -1.426 7.609 -9.296 1.00 93.94 283 ARG A N 1
ATOM 2215 C CA . ARG A 1 283 ? -1.680 6.830 -10.524 1.00 93.94 283 ARG A CA 1
ATOM 2216 C C . ARG A 1 283 ? -1.143 7.523 -11.778 1.00 93.94 283 ARG A C 1
ATOM 2218 O O . ARG A 1 283 ? -0.454 6.886 -12.576 1.00 93.94 283 ARG A O 1
ATOM 2225 N N . ARG A 1 284 ? -1.444 8.813 -11.951 1.00 95.69 284 ARG A N 1
ATOM 2226 C CA . ARG A 1 284 ? -1.020 9.594 -13.126 1.00 95.69 284 ARG A CA 1
ATOM 2227 C C . ARG A 1 284 ? 0.505 9.802 -13.158 1.00 95.69 284 ARG A C 1
ATOM 2229 O O . ARG A 1 284 ? 1.101 9.472 -14.184 1.00 95.69 284 ARG A O 1
ATOM 2236 N N . PRO A 1 285 ? 1.162 10.255 -12.073 1.00 94.12 285 PRO A N 1
ATOM 2237 C CA . PRO A 1 285 ? 2.620 10.342 -11.996 1.00 94.12 285 PRO A CA 1
ATOM 2238 C C . PRO A 1 285 ? 3.351 9.036 -12.339 1.00 94.12 285 PRO A C 1
ATOM 2240 O O . PRO A 1 285 ? 4.374 9.067 -13.019 1.00 94.12 285 PRO A O 1
ATOM 2243 N N . ILE A 1 286 ? 2.809 7.877 -11.949 1.00 95.44 286 ILE A N 1
ATOM 2244 C CA . ILE A 1 286 ? 3.399 6.577 -12.306 1.00 95.44 286 ILE A CA 1
ATOM 2245 C C . ILE A 1 286 ? 3.334 6.314 -13.798 1.00 95.44 286 ILE A C 1
ATOM 2247 O O . ILE A 1 286 ? 4.328 5.874 -14.367 1.00 95.44 286 ILE A O 1
ATOM 2251 N N . MET A 1 287 ? 2.201 6.591 -14.442 1.00 95.56 287 MET A N 1
ATOM 2252 C CA . MET A 1 287 ? 2.101 6.441 -15.895 1.00 95.56 287 MET A CA 1
ATOM 2253 C C . MET A 1 287 ? 3.111 7.341 -16.613 1.00 95.56 287 MET A C 1
ATOM 2255 O O . MET A 1 287 ? 3.773 6.901 -17.550 1.00 95.56 287 MET A O 1
ATOM 2259 N N . VAL A 1 288 ? 3.281 8.582 -16.146 1.00 95.94 288 VAL A N 1
ATOM 2260 C CA . VAL A 1 288 ? 4.284 9.512 -16.689 1.00 95.94 288 VAL A CA 1
ATOM 2261 C C . VAL A 1 288 ? 5.701 8.966 -16.493 1.00 95.94 288 VAL A C 1
ATOM 2263 O O . VAL A 1 288 ? 6.469 8.912 -17.453 1.00 95.94 288 VAL A O 1
ATOM 2266 N N . HIS A 1 289 ? 6.036 8.496 -15.288 1.00 93.62 289 HIS A N 1
ATOM 2267 C CA . HIS A 1 289 ? 7.331 7.880 -14.998 1.00 93.62 289 HIS A CA 1
ATOM 2268 C C . HIS A 1 289 ? 7.580 6.644 -15.879 1.00 93.62 289 HIS A C 1
ATOM 2270 O O . HIS A 1 289 ? 8.641 6.528 -16.488 1.00 93.62 289 HIS A O 1
ATOM 2276 N N . GLN A 1 290 ? 6.595 5.754 -16.020 1.00 94.38 290 GLN A N 1
ATOM 2277 C CA . GLN A 1 290 ? 6.690 4.565 -16.872 1.00 94.38 290 GLN A CA 1
ATOM 2278 C C . GLN A 1 290 ? 6.902 4.930 -18.343 1.00 94.38 290 GLN A C 1
ATOM 2280 O O . GLN A 1 290 ? 7.762 4.341 -18.995 1.00 94.38 290 GLN A O 1
ATOM 2285 N N . ASN A 1 291 ? 6.185 5.931 -18.856 1.00 96.94 291 ASN A N 1
ATOM 2286 C CA . ASN A 1 291 ? 6.379 6.428 -20.217 1.00 96.94 291 ASN A CA 1
ATOM 2287 C C . ASN A 1 291 ? 7.776 7.031 -20.407 1.00 96.94 291 ASN A C 1
ATOM 2289 O O . ASN A 1 291 ? 8.419 6.757 -21.421 1.00 96.94 291 ASN A O 1
ATOM 2293 N N . ARG A 1 292 ? 8.282 7.789 -19.424 1.00 96.50 292 ARG A N 1
ATOM 2294 C CA . ARG A 1 292 ? 9.653 8.324 -19.435 1.00 96.50 292 ARG A CA 1
ATOM 2295 C C . ARG A 1 292 ? 10.683 7.198 -19.493 1.00 96.50 292 ARG A C 1
ATOM 2297 O O . ARG A 1 292 ? 11.556 7.213 -20.355 1.00 96.50 292 ARG A O 1
ATOM 2304 N N . VAL A 1 293 ? 10.547 6.198 -18.621 1.00 95.56 293 VAL A N 1
ATOM 2305 C CA . VAL A 1 293 ? 11.428 5.021 -18.592 1.00 95.56 293 VAL A CA 1
ATOM 2306 C C . VAL A 1 293 ? 11.341 4.244 -19.903 1.00 95.56 293 VAL A C 1
ATOM 2308 O O . VAL A 1 293 ? 12.372 3.841 -20.434 1.00 95.56 293 VAL A O 1
ATOM 2311 N N . LYS A 1 294 ? 10.140 4.065 -20.465 1.00 96.56 294 LYS A N 1
ATOM 2312 C CA . LYS A 1 294 ? 9.948 3.391 -21.753 1.00 96.56 294 LYS A CA 1
ATOM 2313 C C . LYS A 1 294 ? 10.660 4.138 -22.877 1.00 96.56 294 LYS A C 1
ATOM 2315 O O . LYS A 1 294 ? 11.422 3.510 -23.598 1.00 96.56 294 LYS A O 1
ATOM 2320 N N . ARG A 1 295 ? 10.480 5.457 -22.998 1.00 95.75 295 ARG A N 1
ATOM 2321 C CA . ARG A 1 295 ? 11.183 6.278 -24.004 1.00 95.75 295 ARG A CA 1
ATOM 2322 C C . ARG A 1 295 ? 12.702 6.188 -23.847 1.00 95.75 295 ARG A C 1
ATOM 2324 O O . ARG A 1 295 ? 13.392 5.946 -24.828 1.00 95.75 295 ARG A O 1
ATOM 2331 N N . ALA A 1 296 ? 13.207 6.287 -22.617 1.00 96.69 296 ALA A N 1
ATOM 2332 C CA . ALA A 1 296 ? 14.636 6.160 -22.335 1.00 96.69 296 ALA A CA 1
ATOM 2333 C C . ALA A 1 296 ? 15.189 4.767 -22.685 1.00 96.69 296 ALA A C 1
ATOM 2335 O O . ALA A 1 296 ? 16.305 4.659 -23.182 1.00 96.69 296 ALA A O 1
ATOM 2336 N N . LYS A 1 297 ? 14.414 3.700 -22.449 1.00 96.38 297 LYS A N 1
ATOM 2337 C CA . LYS A 1 297 ? 14.779 2.337 -22.861 1.00 96.38 297 LYS A CA 1
ATOM 2338 C C . LYS A 1 297 ? 14.762 2.184 -24.378 1.00 96.38 297 LYS A C 1
ATOM 2340 O O . LYS A 1 297 ? 15.714 1.641 -24.916 1.00 96.38 297 LYS A O 1
ATOM 2345 N N . MET A 1 298 ? 13.729 2.691 -25.052 1.00 95.25 298 MET A N 1
ATOM 2346 C CA . MET A 1 298 ? 13.621 2.649 -26.515 1.00 95.25 298 MET A CA 1
ATOM 2347 C C . MET A 1 298 ? 14.782 3.377 -27.197 1.00 95.25 298 MET A C 1
ATOM 2349 O O . MET A 1 298 ? 15.306 2.869 -28.176 1.00 95.25 298 MET A O 1
ATOM 2353 N N . ALA A 1 299 ? 15.240 4.502 -26.641 1.00 94.75 299 ALA A N 1
ATOM 2354 C CA . ALA A 1 299 ? 16.398 5.233 -27.158 1.00 94.75 299 ALA A CA 1
ATOM 2355 C C . ALA A 1 299 ? 17.726 4.454 -27.061 1.00 94.75 299 ALA A C 1
ATOM 2357 O O . ALA A 1 299 ? 18.694 4.821 -27.715 1.00 94.75 299 ALA A O 1
ATOM 2358 N N . ARG A 1 300 ? 17.791 3.397 -26.238 1.00 94.12 300 ARG A N 1
ATOM 2359 C CA . ARG A 1 300 ? 18.966 2.517 -26.113 1.00 94.12 300 ARG A CA 1
ATOM 2360 C C . ARG A 1 300 ? 18.891 1.283 -27.007 1.00 94.12 300 ARG A C 1
ATOM 2362 O O . ARG A 1 300 ? 19.853 0.522 -27.040 1.00 94.12 300 ARG A O 1
ATOM 2369 N N . ILE A 1 301 ? 17.755 1.035 -27.656 1.00 91.94 301 ILE A N 1
ATOM 2370 C CA . ILE A 1 301 ? 17.623 -0.107 -28.559 1.00 91.94 301 ILE A CA 1
ATOM 2371 C C . ILE A 1 301 ? 18.425 0.225 -29.824 1.00 91.94 301 ILE A C 1
ATOM 2373 O O . ILE A 1 301 ? 18.178 1.280 -30.411 1.00 91.94 301 ILE A O 1
ATOM 2377 N N . PRO A 1 302 ? 19.390 -0.622 -30.231 1.00 91.38 302 PRO A N 1
ATOM 2378 C CA . PRO A 1 302 ? 20.134 -0.417 -31.466 1.00 91.38 302 PRO A CA 1
ATOM 2379 C C . PRO A 1 302 ? 19.182 -0.355 -32.655 1.00 91.38 302 PRO A C 1
ATOM 2381 O O . PRO A 1 302 ? 18.207 -1.109 -32.711 1.00 91.38 302 PRO A O 1
ATOM 2384 N N . ASP A 1 303 ? 19.481 0.520 -33.610 1.00 91.56 303 ASP A N 1
ATOM 2385 C CA . ASP A 1 303 ? 18.698 0.589 -34.834 1.00 91.56 303 ASP A CA 1
ATOM 2386 C C . ASP A 1 303 ? 18.783 -0.739 -35.605 1.00 91.56 303 ASP A C 1
ATOM 2388 O O . ASP A 1 303 ? 19.783 -1.462 -35.551 1.00 91.56 303 ASP A O 1
ATOM 2392 N N . SER A 1 304 ? 17.720 -1.055 -36.337 1.00 89.50 304 SER A N 1
ATOM 2393 C CA . SER A 1 304 ? 17.594 -2.264 -37.155 1.00 89.50 304 SER A CA 1
ATOM 2394 C C . SER A 1 304 ? 18.780 -2.452 -38.111 1.00 89.50 304 SER A C 1
ATOM 2396 O O . SER A 1 304 ? 19.275 -3.568 -38.268 1.00 89.50 304 SER A O 1
ATOM 2398 N N . ALA A 1 305 ? 19.305 -1.355 -38.666 1.00 90.38 305 ALA A N 1
ATOM 2399 C CA . ALA A 1 305 ? 20.493 -1.355 -39.513 1.00 90.38 305 ALA A CA 1
ATOM 2400 C C . ALA A 1 305 ? 21.756 -1.831 -38.772 1.00 90.38 305 ALA A C 1
ATOM 2402 O O . ALA A 1 305 ? 22.561 -2.574 -39.334 1.00 90.38 305 ALA A O 1
ATOM 2403 N N . SER A 1 306 ? 21.918 -1.449 -37.502 1.00 88.69 306 SER A N 1
ATOM 2404 C CA . SER A 1 306 ? 23.043 -1.884 -36.667 1.00 88.69 306 SER A CA 1
ATOM 2405 C C . SER A 1 306 ? 22.957 -3.372 -36.336 1.00 88.69 306 SER A C 1
ATOM 2407 O O . SER A 1 306 ? 23.976 -4.051 -36.312 1.00 88.69 306 SER A O 1
ATOM 2409 N N . ILE A 1 307 ? 21.745 -3.896 -36.130 1.00 89.44 307 ILE A N 1
ATOM 2410 C CA . ILE A 1 307 ? 21.526 -5.326 -35.873 1.00 89.44 307 ILE A CA 1
ATOM 2411 C C . ILE A 1 307 ? 21.863 -6.154 -37.121 1.00 89.44 307 ILE A C 1
ATOM 2413 O O . ILE A 1 307 ? 22.551 -7.166 -37.011 1.00 89.44 307 ILE A O 1
ATOM 2417 N N . LEU A 1 308 ? 21.428 -5.710 -38.306 1.00 89.69 308 LEU A N 1
ATOM 2418 C CA . LEU A 1 308 ? 21.694 -6.410 -39.568 1.00 89.69 308 LEU A CA 1
ATOM 2419 C C . LEU A 1 308 ? 23.191 -6.464 -39.898 1.00 89.69 308 LEU A C 1
ATOM 2421 O O . LEU A 1 308 ? 23.676 -7.521 -40.298 1.00 89.69 308 LEU A O 1
ATOM 2425 N N . LYS A 1 309 ? 23.938 -5.378 -39.649 1.00 89.69 309 LYS A N 1
ATOM 2426 C CA . LYS A 1 309 ? 25.402 -5.352 -39.821 1.00 89.69 309 LYS A CA 1
ATOM 2427 C C . LYS A 1 309 ? 26.149 -6.347 -38.928 1.00 89.69 309 LYS A C 1
ATOM 2429 O O . LYS A 1 309 ? 27.234 -6.771 -39.292 1.00 89.69 309 LYS A O 1
ATOM 2434 N N . CYS A 1 310 ? 25.594 -6.722 -37.776 1.00 77.06 310 CYS A N 1
ATOM 2435 C CA . CYS A 1 310 ? 26.206 -7.717 -36.891 1.00 77.06 310 CYS A CA 1
ATOM 2436 C C . CYS A 1 310 ? 25.840 -9.170 -37.245 1.00 77.06 310 CYS A C 1
ATOM 2438 O O . CYS A 1 310 ? 26.316 -10.081 -36.572 1.00 77.06 310 CYS A O 1
ATOM 2440 N N . SER A 1 311 ? 24.966 -9.397 -38.234 1.00 73.38 311 SER A N 1
ATOM 2441 C CA . SER A 1 311 ? 24.471 -10.736 -38.604 1.00 73.38 311 SER A CA 1
ATOM 2442 C C . SER A 1 311 ? 25.117 -11.342 -39.857 1.00 73.38 311 SER A C 1
ATOM 2444 O O . SER A 1 311 ? 24.891 -12.520 -40.133 1.00 73.38 311 SER A O 1
ATOM 2446 N N . SER A 1 312 ? 25.899 -10.546 -40.594 1.00 59.47 312 SER A N 1
ATOM 2447 C CA . SER A 1 312 ? 26.731 -10.953 -41.737 1.00 59.47 312 SER A CA 1
ATOM 2448 C C . SER A 1 312 ? 28.170 -11.200 -41.308 1.00 59.47 312 SER A C 1
ATOM 2450 O O . SER A 1 312 ? 28.752 -12.205 -41.761 1.00 59.47 312 SER A O 1
#

Organism: NCBI:txid28760

pLDDT: mean 70.02, std 24.18, range [28.39, 98.31]

Secondary structure (DSSP, 8-state):
-PPPP---------------------PPPP--TTSTTTHHHHHHHHHHHHHHHHHHHHHHHHHHHHHHHHHHHHHHHHHHHHHHHHHHHHHHT-TT-----SSS--EEEEEETTEEEEEE---------------------------------------------------------------SSGGGGGG----HHHHHHHHHHHHHHH-S---HHHHHHHHHHHHHHHHS---HHHHHHHHHHHHHHHHHHHHH--TT--S-HHHHHHHHHHHHHHHHHTHHHHHHHHHHHHHHHHTTSPPHHHHHHTT-

Radius of gyration: 37.72 Å; chains: 1; bounding box: 90×74×95 Å

Foldseek 3Di:
DDDDDDDDDDDDDDDDDDDDDDDDDDDDDDDDPDPPPPPPVVVVVVVVVVVVVVVVVVVVVVVVVVVVVVVVVVVVVVVVVVVVVVVVVVVVVPPDDQPPDVDDARWDWDDDPPDIDIDGPDDDDDDDDDDDDDDDDDDDDDDDDDDDDDDDDDDDDDDDDDDDDDDDDDDDDDDDDDPDPDPDDPCVVVVPPDDPVVVVVVVVVVCVQPVLADDVVVLVVLLVVLVCLVVVPDDLVVNLVVLVVVLVVLVCCLVPVDPNDSADNVSSVVSNVSSVVSNVVSPVVVVVVVVVVVVVVVVPDDDPVVVVVVVD